Protein AF-0000000079330834 (afdb_homodimer)

InterPro domains:
  IPR002577 Helix-turn-helix, HxlR type [PF01638] (24-109)
  IPR002577 Helix-turn-helix, HxlR type [PS51118] (16-111)
  IPR036388 Winged helix-like DNA-binding domain superfamily [G3DSA:1.10.10.10] (1-111)
  IPR036390 Winged helix DNA-binding domain superfamily [SSF46785] (11-109)

pLDDT: mean 86.0, std 17.54, range [30.98, 98.19]

Structure (mmCIF, N/CA/C/O backbone):
data_AF-0000000079330834-model_v1
#
loop_
_entity.id
_entity.type
_entity.pdbx_description
1 polymer 'Transcriptional regulator'
#
loop_
_atom_site.group_PDB
_atom_site.id
_atom_site.type_symbol
_atom_site.label_atom_id
_atom_site.label_alt_id
_atom_site.label_comp_id
_atom_site.label_asym_id
_atom_site.label_entity_id
_atom_site.label_seq_id
_atom_site.pdbx_PDB_ins_code
_atom_site.Cartn_x
_atom_site.Cartn_y
_atom_site.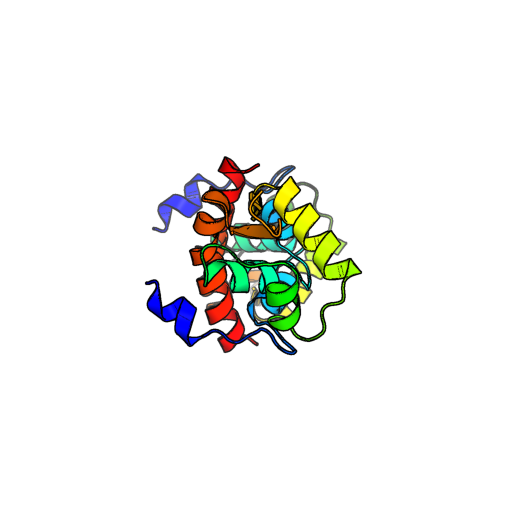Cartn_z
_atom_site.occupancy
_atom_site.B_iso_or_equiv
_atom_site.auth_seq_id
_atom_site.auth_comp_id
_atom_site.auth_asym_id
_atom_site.auth_atom_id
_atom_site.pdbx_PDB_model_num
ATOM 1 N N . MET A 1 1 ? 18.5 -3.178 -13.344 1 32.19 1 MET A N 1
ATOM 2 C CA . MET A 1 1 ? 17.188 -2.975 -12.742 1 32.19 1 MET A CA 1
ATOM 3 C C . MET A 1 1 ? 16.688 -4.258 -12.086 1 32.19 1 MET A C 1
ATOM 5 O O . MET A 1 1 ? 16.062 -4.211 -11.023 1 32.19 1 MET A O 1
ATOM 9 N N . GLU A 1 2 ? 16.969 -5.395 -12.766 1 37.47 2 GLU A N 1
ATOM 10 C CA . GLU A 1 2 ? 16.641 -6.77 -12.391 1 37.47 2 GLU A CA 1
ATOM 11 C C . GLU A 1 2 ? 17.438 -7.199 -11.156 1 37.47 2 GLU A C 1
ATOM 13 O O . GLU A 1 2 ? 16.922 -7.938 -10.312 1 37.47 2 GLU A O 1
ATOM 18 N N . ASP A 1 3 ? 18.609 -6.773 -11.227 1 40.62 3 ASP A N 1
ATOM 19 C CA . ASP A 1 3 ? 19.594 -7.25 -10.258 1 40.62 3 ASP A CA 1
ATOM 20 C C . ASP A 1 3 ? 19.25 -6.766 -8.852 1 40.62 3 ASP A C 1
ATOM 22 O O . ASP A 1 3 ? 19.5 -7.469 -7.871 1 40.62 3 ASP A O 1
ATOM 26 N N . GLU A 1 4 ? 18.797 -5.523 -8.781 1 40.72 4 GLU A N 1
ATOM 27 C CA . GLU A 1 4 ? 18.562 -4.988 -7.441 1 40.72 4 GLU A CA 1
ATOM 28 C C . GLU A 1 4 ? 17.438 -5.727 -6.738 1 40.72 4 GLU A C 1
ATOM 30 O O . GLU A 1 4 ? 17.359 -5.734 -5.508 1 40.72 4 GLU A O 1
ATOM 35 N N . LEU A 1 5 ? 16.453 -6.137 -7.434 1 42.62 5 LEU A N 1
ATOM 36 C CA . LEU A 1 5 ? 15.383 -6.934 -6.832 1 42.62 5 LEU A CA 1
ATOM 37 C C . LEU A 1 5 ? 15.922 -8.273 -6.34 1 42.62 5 LEU A C 1
ATOM 39 O O . LEU A 1 5 ? 15.359 -8.875 -5.418 1 42.62 5 LEU A O 1
ATOM 43 N N . LYS A 1 6 ? 16.875 -8.891 -7.105 1 44.28 6 LYS A N 1
ATOM 44 C CA . LYS A 1 6 ? 17.422 -10.195 -6.75 1 44.28 6 LYS A CA 1
ATOM 45 C C . LYS A 1 6 ? 18.125 -10.148 -5.391 1 44.28 6 LYS A C 1
ATOM 47 O O . LYS A 1 6 ? 18.109 -11.133 -4.648 1 44.28 6 LYS A O 1
ATOM 52 N N . GLU A 1 7 ? 19.109 -9.312 -5.371 1 40.91 7 GLU A N 1
ATOM 53 C CA . GLU A 1 7 ? 19.938 -9.344 -4.168 1 40.91 7 GLU A CA 1
ATOM 54 C C . GLU A 1 7 ? 19.094 -9.133 -2.916 1 40.91 7 GLU A C 1
ATOM 56 O O . GLU A 1 7 ? 19.484 -9.531 -1.817 1 40.91 7 GLU A O 1
ATOM 61 N N . LYS A 1 8 ? 18.25 -8.188 -2.898 1 44.88 8 LYS A N 1
ATOM 62 C CA . LYS A 1 8 ? 17.562 -7.898 -1.642 1 44.88 8 LYS A CA 1
ATOM 63 C C . LYS A 1 8 ? 16.375 -8.836 -1.437 1 44.88 8 LYS A C 1
ATOM 65 O O . LYS A 1 8 ? 15.227 -8.453 -1.681 1 44.88 8 LYS A O 1
ATOM 70 N N . SER A 1 9 ? 16.516 -10 -1.915 1 42.31 9 SER A N 1
ATOM 71 C CA . SER A 1 9 ? 15.594 -11.094 -1.609 1 42.31 9 SER A CA 1
ATOM 72 C C . SER A 1 9 ? 15.148 -11.047 -0.153 1 42.31 9 SER A C 1
ATOM 74 O O . SER A 1 9 ? 15.5 -11.922 0.639 1 42.31 9 SER A O 1
ATOM 76 N N . HIS A 1 10 ? 15.375 -10.039 0.551 1 41.97 10 HIS A N 1
ATOM 77 C CA . HIS A 1 10 ? 14.945 -10.148 1.94 1 41.97 10 HIS A CA 1
ATOM 78 C C . HIS A 1 10 ? 13.539 -10.742 2.039 1 41.97 10 HIS A C 1
ATOM 80 O O . HIS A 1 10 ? 12.578 -10.172 1.523 1 41.97 10 HIS A O 1
ATOM 86 N N . ILE A 1 11 ? 13.531 -12.023 1.789 1 44.59 11 ILE A N 1
ATOM 87 C CA . ILE A 1 11 ? 12.398 -12.766 2.312 1 44.59 11 ILE A CA 1
ATOM 88 C C . ILE A 1 11 ? 11.82 -12.055 3.533 1 44.59 11 ILE A C 1
ATOM 90 O O . ILE A 1 11 ? 12.547 -11.75 4.48 1 44.59 11 ILE A O 1
ATOM 94 N N . CYS A 1 12 ? 10.789 -11.32 3.379 1 48.34 12 CYS A N 1
ATOM 95 C CA . CYS A 1 12 ? 10.078 -10.688 4.484 1 48.34 12 CYS A CA 1
ATOM 96 C C . CYS A 1 12 ? 9.93 -11.641 5.66 1 48.34 12 CYS A C 1
ATOM 98 O O . CYS A 1 12 ? 9.055 -12.5 5.66 1 48.34 12 CYS A O 1
ATOM 100 N N . HIS A 1 13 ? 10.977 -12.25 6.02 1 45.72 13 HIS A N 1
ATOM 101 C CA . HIS A 1 13 ? 10.781 -13.094 7.195 1 45.72 13 HIS A CA 1
ATOM 102 C C . HIS A 1 13 ? 9.68 -12.539 8.094 1 45.72 13 HIS A C 1
ATOM 104 O O . HIS A 1 13 ? 8.664 -13.195 8.312 1 45.72 13 HIS A O 1
ATOM 110 N N . GLU A 1 14 ? 10.031 -11.648 9.203 1 53.31 14 GLU A N 1
ATOM 111 C CA . GLU A 1 14 ? 9.141 -11.227 10.281 1 53.31 14 GLU A CA 1
ATOM 112 C C . GLU A 1 14 ? 8.508 -9.867 9.977 1 53.31 14 GLU A C 1
ATOM 114 O O . GLU A 1 14 ? 7.316 -9.664 10.227 1 53.31 14 GLU A O 1
ATOM 119 N N . GLU A 1 15 ? 9.281 -8.828 9.422 1 62.34 15 GLU A N 1
ATOM 120 C CA . GLU A 1 15 ? 8.742 -7.484 9.227 1 62.34 15 GLU A CA 1
ATOM 121 C C . GLU A 1 15 ? 9.078 -6.953 7.836 1 62.34 15 GLU A C 1
ATOM 123 O O . GLU A 1 15 ? 10.18 -6.445 7.609 1 62.34 15 GLU A O 1
ATOM 128 N N . CYS A 1 16 ? 8.297 -7.262 6.848 1 77 16 CYS A N 1
ATOM 129 C CA . CYS A 1 16 ? 8.484 -6.723 5.504 1 77 16 CYS A CA 1
ATOM 130 C C . CYS A 1 16 ? 8.242 -5.219 5.48 1 77 16 CYS A C 1
ATOM 132 O O . CYS A 1 16 ? 7.156 -4.754 5.828 1 77 16 CYS A O 1
ATOM 134 N N . PRO A 1 17 ? 9.336 -4.508 5.152 1 85.06 17 PRO A N 1
ATOM 135 C CA . PRO A 1 17 ? 9.203 -3.049 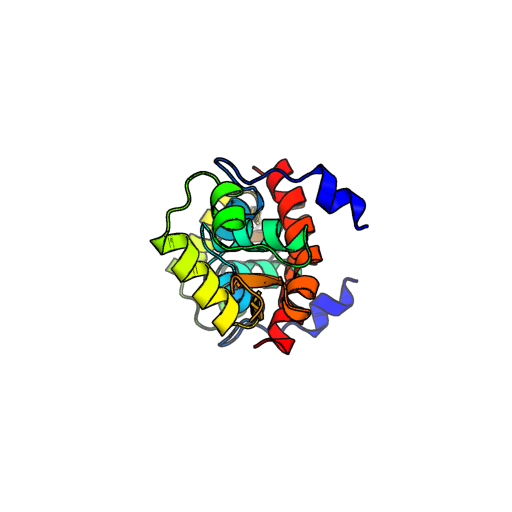5.113 1 85.06 17 PRO A CA 1
ATOM 136 C C . PRO A 1 17 ? 8.039 -2.584 4.238 1 85.06 17 PRO A C 1
ATOM 138 O O . PRO A 1 17 ? 7.359 -1.612 4.574 1 85.06 17 PRO A O 1
ATOM 141 N N . VAL A 1 18 ? 7.832 -3.311 3.205 1 88.75 18 VAL A N 1
ATOM 142 C CA . VAL A 1 18 ? 6.754 -2.924 2.301 1 88.75 18 VAL A CA 1
ATOM 143 C C . VAL A 1 18 ? 5.406 -3.119 2.992 1 88.75 18 VAL A C 1
ATOM 145 O O . VAL A 1 18 ? 4.559 -2.225 2.977 1 88.75 18 VAL A O 1
ATOM 148 N N . THR A 1 19 ? 5.289 -4.266 3.582 1 85.31 19 THR A N 1
ATOM 149 C CA . THR A 1 19 ? 4.039 -4.555 4.281 1 85.31 19 THR A CA 1
ATOM 150 C C . THR A 1 19 ? 3.779 -3.521 5.371 1 85.31 19 THR A C 1
ATOM 152 O O . THR A 1 19 ? 2.664 -3.014 5.5 1 85.31 19 THR A O 1
ATOM 155 N N . ARG A 1 20 ? 4.766 -3.209 6.129 1 86.38 20 ARG A N 1
ATOM 156 C CA . ARG A 1 20 ? 4.625 -2.225 7.199 1 86.38 20 ARG A CA 1
ATOM 157 C C . ARG A 1 20 ? 4.281 -0.851 6.637 1 86.38 20 ARG A C 1
ATOM 159 O O . ARG A 1 20 ? 3.436 -0.142 7.188 1 86.38 20 ARG A O 1
ATOM 166 N N . ALA A 1 21 ? 4.965 -0.502 5.578 1 89.06 21 ALA A N 1
ATOM 167 C CA . ALA A 1 21 ? 4.695 0.783 4.941 1 89.06 21 ALA A CA 1
ATOM 168 C C . ALA A 1 21 ? 3.248 0.861 4.457 1 89.06 21 ALA A C 1
ATOM 170 O O . ALA A 1 21 ? 2.572 1.87 4.668 1 89.06 21 ALA A O 1
ATOM 171 N N . LEU A 1 22 ? 2.807 -0.194 3.887 1 88.69 22 LEU A N 1
ATOM 172 C CA . LEU A 1 22 ? 1.436 -0.223 3.387 1 88.69 22 LEU A CA 1
ATOM 173 C C . LEU A 1 22 ? 0.436 -0.144 4.535 1 88.69 22 LEU A C 1
ATOM 175 O O . LEU A 1 22 ? -0.633 0.453 4.395 1 88.69 22 LEU A O 1
ATOM 179 N N . GLU A 1 23 ? 0.816 -0.719 5.598 1 86.5 23 GLU A N 1
ATOM 180 C CA . GLU A 1 23 ? -0.041 -0.63 6.777 1 86.5 23 GLU A CA 1
ATOM 181 C C . GLU A 1 23 ? -0.119 0.802 7.297 1 86.5 23 GLU A C 1
ATOM 183 O O . GLU A 1 23 ? -1.164 1.235 7.785 1 86.5 23 GLU A O 1
ATOM 188 N N . ILE A 1 24 ? 0.906 1.497 7.18 1 88.62 24 ILE A N 1
ATOM 189 C CA . ILE A 1 24 ? 0.994 2.867 7.676 1 88.62 24 ILE A CA 1
ATOM 190 C C . ILE A 1 24 ? 0.165 3.791 6.789 1 88.62 24 ILE A C 1
ATOM 192 O O . ILE A 1 24 ? -0.554 4.66 7.285 1 88.62 24 ILE A O 1
ATOM 196 N N . ILE A 1 25 ? 0.28 3.529 5.523 1 87.88 25 ILE A N 1
ATOM 197 C CA . ILE A 1 25 ? -0.327 4.527 4.648 1 87.88 25 ILE A CA 1
ATOM 198 C C . ILE A 1 25 ? -1.66 4.004 4.117 1 87.88 25 ILE A C 1
ATOM 200 O O . ILE A 1 25 ? -2.426 4.75 3.504 1 87.88 25 ILE A O 1
ATOM 204 N N . GLY A 1 26 ? -1.767 2.762 4.426 1 83.81 26 GLY A N 1
ATOM 205 C CA . GLY A 1 26 ? -3.033 2.193 3.992 1 83.81 26 GLY A CA 1
ATOM 206 C C . GLY A 1 26 ? -4.23 2.779 4.719 1 83.81 26 GLY A C 1
ATOM 207 O O . GLY A 1 26 ? -4.074 3.473 5.723 1 83.81 26 GLY A O 1
ATOM 208 N N . GLY A 1 27 ? -5.457 2.576 4.156 1 82.5 27 GLY A N 1
ATOM 209 C CA . GLY A 1 27 ? -6.68 3.127 4.715 1 82.5 27 GLY A CA 1
ATOM 210 C C . GLY A 1 27 ? -7.391 4.078 3.77 1 82.5 27 GLY A C 1
ATOM 211 O O . GLY A 1 27 ? -6.777 4.621 2.85 1 82.5 27 GLY A O 1
ATOM 212 N N . LYS A 1 28 ? -8.555 4.328 4.137 1 85.62 28 LYS A N 1
ATOM 213 C CA . LYS A 1 28 ? -9.43 5.051 3.219 1 85.62 28 LYS A CA 1
ATOM 214 C C . LYS A 1 28 ? -9.047 6.527 3.145 1 85.62 28 LYS A C 1
ATOM 216 O O . LYS A 1 28 ? -9.125 7.137 2.076 1 85.62 28 LYS A O 1
ATOM 221 N N . TRP A 1 29 ? -8.5 7.062 4.223 1 92.62 29 TRP A N 1
ATOM 222 C CA . TRP A 1 29 ? -8.406 8.516 4.277 1 92.62 29 TRP A CA 1
ATOM 223 C C . TRP A 1 29 ? -6.957 8.977 4.199 1 92.62 29 TRP A C 1
ATOM 225 O O . TRP A 1 29 ? -6.684 10.133 3.871 1 92.62 29 TRP A O 1
ATOM 235 N N . ARG A 1 30 ? -6.047 8.109 4.465 1 92.5 30 ARG A N 1
ATOM 236 C CA . ARG A 1 30 ? -4.648 8.523 4.555 1 92.5 30 ARG A CA 1
ATOM 237 C C . ARG A 1 30 ? -4.105 8.914 3.186 1 92.5 30 ARG A C 1
ATOM 239 O O . ARG A 1 30 ? -3.422 9.93 3.049 1 92.5 30 ARG A O 1
ATOM 246 N N . ILE A 1 31 ? -4.43 8.18 2.207 1 92.5 31 ILE A N 1
ATOM 247 C CA . ILE A 1 31 ? -3.914 8.453 0.869 1 92.5 31 ILE A CA 1
ATOM 248 C C . ILE A 1 31 ? -4.508 9.758 0.347 1 92.5 31 ILE A C 1
ATOM 2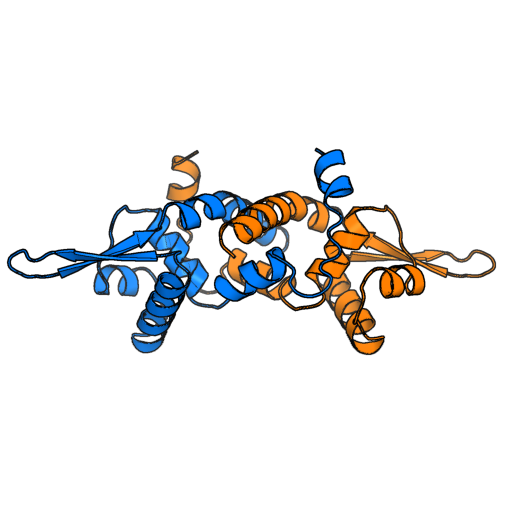50 O O . ILE A 1 31 ? -3.779 10.633 -0.123 1 92.5 31 ILE A O 1
ATOM 254 N N . PRO A 1 32 ? -5.844 9.992 0.447 1 92.44 32 PRO A N 1
ATOM 255 C CA . PRO A 1 32 ? -6.383 11.281 0.013 1 92.44 32 PRO A CA 1
ATOM 256 C C . PRO A 1 32 ? -5.75 12.461 0.749 1 92.44 32 PRO A C 1
ATOM 258 O O . PRO A 1 32 ? -5.488 13.5 0.143 1 92.44 32 PRO A O 1
ATOM 261 N N . ILE A 1 33 ? -5.512 12.289 1.99 1 94.62 33 ILE A N 1
ATOM 262 C CA . ILE A 1 33 ? -4.891 13.344 2.779 1 94.62 33 ILE A CA 1
ATOM 263 C C . ILE A 1 33 ? -3.477 13.609 2.268 1 94.62 33 ILE A C 1
ATOM 265 O O . ILE A 1 33 ? -3.104 14.758 2.021 1 94.62 33 ILE A O 1
ATOM 269 N N . ILE A 1 34 ? -2.742 12.562 2.113 1 94.56 34 ILE A N 1
ATOM 270 C CA . ILE A 1 34 ? -1.37 12.672 1.632 1 94.56 34 ILE A CA 1
ATOM 271 C C . ILE A 1 34 ? -1.354 13.359 0.269 1 94.56 34 ILE A C 1
ATOM 273 O O . ILE A 1 34 ? -0.54 14.25 0.028 1 94.56 34 ILE A O 1
ATOM 277 N N . TRP A 1 35 ? -2.201 12.953 -0.51 1 91.88 35 TRP A N 1
ATOM 278 C CA . TRP A 1 35 ? -2.25 13.516 -1.854 1 91.88 35 TRP A CA 1
ATOM 279 C C . TRP A 1 35 ? -2.521 15.016 -1.801 1 91.88 35 TRP A C 1
ATOM 281 O O . TRP A 1 35 ? -1.827 15.805 -2.449 1 91.88 35 TRP A O 1
ATOM 291 N N . LYS A 1 36 ? -3.523 15.406 -1.082 1 93.31 36 LYS A N 1
ATOM 292 C CA . LYS A 1 36 ? -3.865 16.828 -0.986 1 93.31 36 LYS A CA 1
ATOM 293 C C . LYS A 1 36 ? -2.707 17.625 -0.411 1 93.31 36 LYS A C 1
ATOM 295 O O . LYS A 1 36 ? -2.395 18.719 -0.906 1 93.31 36 LYS A O 1
ATOM 300 N N . LEU A 1 37 ? -2.053 17.125 0.538 1 95.56 37 LEU A N 1
ATOM 301 C CA . LEU A 1 37 ? -0.945 17.844 1.176 1 95.56 37 LEU A CA 1
ATOM 302 C C . LEU A 1 37 ? 0.247 17.938 0.231 1 95.56 37 LEU A C 1
ATOM 304 O O . LEU A 1 37 ? 1.13 18.781 0.431 1 95.56 37 LEU A O 1
ATOM 308 N N . SER A 1 38 ? 0.298 17.062 -0.667 1 93.12 38 SER A N 1
ATOM 309 C CA . SER A 1 38 ? 1.421 17.062 -1.6 1 93.12 38 SER A CA 1
ATOM 310 C C . SER A 1 38 ? 1.322 18.234 -2.58 1 93.12 38 SER A C 1
ATOM 312 O O . SER A 1 38 ? 2.314 18.609 -3.209 1 93.12 38 SER A O 1
ATOM 314 N N . THR A 1 39 ? 0.213 18.797 -2.727 1 87.75 39 THR A N 1
ATOM 315 C CA . THR A 1 39 ? -0.024 19.844 -3.721 1 87.75 39 THR A CA 1
ATOM 316 C C . THR A 1 39 ? 0.306 21.219 -3.15 1 87.75 39 THR A C 1
ATOM 318 O O . THR A 1 39 ? 0.465 22.188 -3.898 1 87.75 39 THR A O 1
ATOM 321 N N . GLU A 1 40 ? 0.372 21.281 -1.898 1 83.44 40 GLU A N 1
ATOM 322 C CA . GLU A 1 40 ? 0.594 22.562 -1.241 1 83.44 40 GLU A CA 1
ATOM 323 C C . GLU A 1 40 ? 1.589 22.438 -0.092 1 83.44 40 GLU A C 1
ATOM 325 O O . GLU A 1 40 ? 1.73 21.359 0.493 1 83.44 40 GLU A O 1
ATOM 330 N N . LYS A 1 41 ? 2.283 23.438 0.216 1 86.06 41 LY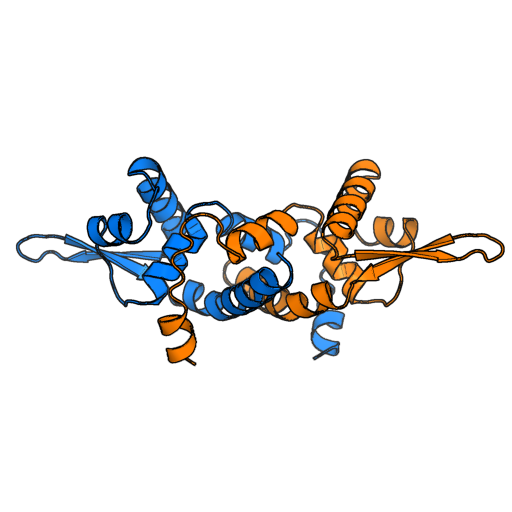S A N 1
ATOM 331 C CA . LYS A 1 41 ? 3.299 23.391 1.266 1 86.06 41 LYS A CA 1
ATOM 332 C C . LYS A 1 41 ? 2.658 23.406 2.65 1 86.06 41 LYS A C 1
ATOM 334 O O . LYS A 1 41 ? 3.254 22.938 3.619 1 86.06 41 LYS A O 1
ATOM 339 N N . GLY A 1 42 ? 1.503 23.875 2.875 1 93.19 42 GLY A N 1
ATOM 340 C CA . GLY A 1 42 ? 0.789 23.969 4.137 1 93.19 42 GLY A CA 1
ATOM 341 C C . GLY A 1 42 ? -0.703 24.188 3.965 1 93.19 42 GLY A C 1
ATOM 342 O O . GLY A 1 42 ? -1.127 25.125 3.279 1 93.19 42 GLY A O 1
ATOM 343 N N . ILE A 1 43 ? -1.396 23.312 4.566 1 96.19 43 ILE A N 1
ATOM 344 C CA . ILE A 1 43 ? -2.848 23.391 4.445 1 96.19 43 ILE A CA 1
ATOM 345 C C . ILE A 1 43 ? -3.484 23.391 5.836 1 96.19 43 ILE A C 1
ATOM 347 O O . ILE A 1 43 ? -3.059 22.641 6.715 1 96.19 43 ILE A O 1
ATOM 351 N N . ARG A 1 44 ? -4.477 24.25 6.004 1 96.5 44 ARG A N 1
ATOM 352 C CA . ARG A 1 44 ? -5.191 24.281 7.277 1 96.5 44 ARG A CA 1
ATOM 353 C C . ARG A 1 44 ? -6.23 23.156 7.348 1 96.5 44 ARG A C 1
ATOM 355 O O . ARG A 1 44 ? -6.668 22.641 6.316 1 96.5 44 ARG A O 1
ATOM 362 N N . TYR A 1 45 ? -6.617 22.875 8.609 1 97.25 45 TYR A N 1
ATOM 363 C CA . TYR A 1 45 ? -7.512 21.75 8.898 1 97.25 45 TYR A CA 1
ATOM 364 C C . TYR A 1 45 ? -8.797 21.859 8.086 1 97.25 45 TYR A C 1
ATOM 366 O O . TYR A 1 45 ? -9.164 20.922 7.375 1 97.25 45 TYR A O 1
ATOM 374 N N . ASN A 1 46 ? -9.367 23 8.117 1 96.69 46 ASN A N 1
ATOM 375 C CA . ASN A 1 46 ? -10.656 23.172 7.457 1 96.69 46 ASN A CA 1
ATOM 376 C C . ASN A 1 46 ? -10.523 23.109 5.938 1 96.69 46 ASN A C 1
ATOM 378 O O . ASN A 1 46 ? -11.406 22.578 5.258 1 96.69 46 ASN A O 1
ATOM 382 N N . GLU A 1 47 ? -9.523 23.719 5.441 1 95.81 47 GLU A N 1
ATOM 383 C CA . GLU A 1 47 ? -9.25 23.641 4.012 1 95.81 47 GLU A CA 1
ATOM 384 C C . GLU A 1 47 ? -9.039 22.203 3.564 1 95.81 47 GLU A C 1
ATOM 386 O O . GLU A 1 47 ? -9.555 21.781 2.521 1 95.81 47 GLU A O 1
ATOM 391 N N . LEU A 1 48 ? -8.281 21.469 4.352 1 95.69 48 LEU A N 1
ATOM 392 C CA . LEU A 1 48 ? -8.047 20.062 4.078 1 95.69 48 LEU A CA 1
ATOM 393 C C . LEU A 1 48 ? -9.359 19.281 4.102 1 95.69 48 LEU A C 1
ATOM 395 O O . LEU A 1 48 ? -9.641 18.516 3.18 1 95.69 48 LEU A O 1
ATOM 399 N N . LYS A 1 49 ? -10.117 19.5 5.059 1 96.19 49 LYS A N 1
ATOM 400 C CA . LYS A 1 49 ? -11.406 18.828 5.191 1 96.19 49 LYS A CA 1
ATOM 401 C C . LYS A 1 49 ? -12.289 19.078 3.977 1 96.19 49 LYS A C 1
ATOM 403 O O . LYS A 1 49 ? -12.891 18.156 3.432 1 96.19 49 LYS A O 1
ATOM 408 N N . ARG A 1 50 ? -12.281 20.281 3.512 1 94.88 50 ARG A N 1
ATOM 409 C CA . ARG A 1 50 ? -13.125 20.672 2.387 1 94.88 50 ARG A CA 1
ATOM 410 C C . ARG A 1 50 ? -12.633 20.047 1.088 1 94.88 50 ARG A C 1
ATOM 412 O O . ARG A 1 50 ? -13.422 19.781 0.18 1 94.88 50 ARG A O 1
ATOM 419 N N . SER A 1 51 ? -11.383 19.812 1.068 1 92.75 51 SER A N 1
ATOM 420 C CA . SER A 1 51 ? -10.766 19.312 -0.159 1 92.75 51 SER A CA 1
ATOM 421 C C . SER A 1 51 ? -10.945 17.797 -0.292 1 92.75 51 SER A C 1
ATOM 423 O O . SER A 1 51 ? -10.656 17.234 -1.344 1 92.75 51 SER A O 1
ATOM 425 N N . ILE A 1 52 ? -11.43 17.125 0.74 1 92.75 52 ILE A N 1
ATOM 426 C CA . ILE A 1 52 ? -11.625 15.672 0.735 1 92.75 52 ILE A CA 1
ATOM 427 C C . ILE A 1 52 ? -13.086 15.344 1.017 1 92.75 52 ILE A C 1
ATOM 429 O O . ILE A 1 52 ? -13.461 15.102 2.164 1 92.75 52 ILE A O 1
ATOM 433 N N . PRO A 1 53 ? -13.812 15.273 -0.033 1 91.56 53 PRO A N 1
ATOM 434 C CA . PRO A 1 53 ? -15.25 15.055 0.147 1 91.56 53 PRO A CA 1
ATOM 435 C C . PRO A 1 53 ? -15.562 13.742 0.868 1 91.56 53 PRO A C 1
ATOM 437 O O . PRO A 1 53 ? -14.969 12.711 0.562 1 91.56 53 PRO A O 1
ATOM 440 N N . GLY A 1 54 ? -16.406 13.836 1.873 1 92.12 54 GLY A N 1
ATOM 441 C CA . GLY A 1 54 ? -16.906 12.648 2.545 1 92.12 54 GLY A CA 1
ATOM 442 C C . GLY A 1 54 ? -16.172 12.344 3.84 1 92.12 54 GLY A C 1
ATOM 443 O O . GLY A 1 54 ? -16.641 11.555 4.656 1 92.12 54 GLY A O 1
ATOM 444 N N . ILE A 1 55 ? -15.102 12.969 4.027 1 94.19 55 ILE A N 1
ATOM 445 C CA . ILE A 1 55 ? -14.352 12.695 5.246 1 94.19 55 ILE A CA 1
ATOM 446 C C . ILE A 1 55 ? -14.992 13.422 6.426 1 94.19 55 ILE A C 1
ATOM 448 O O . ILE A 1 55 ? -15.445 14.562 6.289 1 94.19 55 ILE A O 1
ATOM 452 N N . THR A 1 56 ? -15.055 12.758 7.527 1 95.75 56 THR A N 1
ATOM 453 C CA . THR A 1 56 ? -15.594 13.375 8.734 1 95.75 56 THR A CA 1
ATOM 454 C C . THR A 1 56 ? -14.469 13.984 9.578 1 95.75 56 THR A C 1
ATOM 456 O O . THR A 1 56 ? -13.289 13.719 9.328 1 95.75 56 THR A O 1
ATOM 459 N N . ASN A 1 57 ? -14.891 14.797 10.562 1 97.19 57 ASN A N 1
ATOM 460 C CA . ASN A 1 57 ? -13.922 15.414 11.461 1 97.19 57 ASN A CA 1
ATOM 461 C C . ASN A 1 57 ? -13.117 14.359 12.219 1 97.19 57 ASN A C 1
ATOM 463 O O . ASN A 1 57 ? -11.898 14.461 12.32 1 97.19 57 ASN A O 1
ATOM 467 N N . ILE A 1 58 ? -13.758 13.383 12.664 1 97.5 58 ILE A N 1
ATOM 468 C CA . ILE A 1 58 ? -13.125 12.336 13.469 1 97.5 58 ILE A CA 1
ATOM 469 C C . ILE A 1 58 ? -12.102 11.586 12.617 1 97.5 58 ILE A C 1
ATOM 471 O O . ILE A 1 58 ? -10.961 11.391 13.047 1 97.5 58 ILE A O 1
ATOM 475 N N . MET A 1 59 ? -12.469 11.266 11.438 1 97 59 MET A N 1
ATOM 476 C CA . MET A 1 59 ? -11.586 10.492 10.555 1 97 59 MET A CA 1
ATOM 477 C C . MET A 1 59 ? -10.406 11.336 10.094 1 97 59 MET A C 1
ATOM 479 O O . MET A 1 59 ? -9.289 10.828 9.977 1 97 59 MET A O 1
ATOM 483 N N . LEU A 1 60 ? -10.688 12.586 9.797 1 97.31 60 LEU A N 1
ATOM 484 C CA . LEU A 1 60 ? -9.594 13.469 9.422 1 97.31 60 LEU A CA 1
ATOM 485 C C . LEU A 1 60 ? -8.594 13.625 10.57 1 97.31 60 LEU A C 1
ATOM 487 O O . LEU A 1 60 ? -7.391 13.461 10.375 1 97.31 60 LEU A O 1
ATOM 491 N N . THR A 1 61 ? -9.078 13.891 11.758 1 97.94 61 THR A N 1
ATOM 492 C CA . THR A 1 61 ? -8.227 14.062 12.93 1 97.94 61 THR A CA 1
ATOM 493 C C . THR A 1 61 ? -7.418 12.797 13.203 1 97.94 61 THR A C 1
ATOM 495 O O . THR A 1 61 ? -6.203 12.859 13.383 1 97.94 61 THR A O 1
ATOM 498 N N . ARG A 1 62 ? -8.062 11.734 13.188 1 97.38 62 ARG A N 1
ATOM 499 C CA . ARG A 1 62 ? -7.402 10.453 13.438 1 97.38 62 ARG A CA 1
ATOM 500 C C . ARG A 1 62 ? -6.328 10.18 12.391 1 97.38 62 ARG A C 1
ATOM 502 O O . ARG A 1 62 ? -5.238 9.703 12.719 1 97.38 62 ARG A O 1
ATOM 509 N N . SER A 1 63 ? -6.625 10.391 11.156 1 96.62 63 SER A N 1
ATOM 510 C CA . SER A 1 63 ? -5.676 10.141 10.078 1 96.62 63 SER A CA 1
ATOM 511 C C . SER A 1 63 ? -4.465 11.062 10.172 1 96.62 63 SER A C 1
ATOM 513 O O . SER A 1 63 ? -3.328 10.617 10 1 96.62 63 SER A O 1
ATOM 515 N N . LEU A 1 64 ? -4.75 12.32 10.438 1 97.56 64 LEU A N 1
ATOM 516 C CA . LEU A 1 64 ? -3.658 13.273 10.57 1 97.56 64 LEU A CA 1
ATOM 517 C C . LEU A 1 64 ? -2.752 12.906 11.742 1 97.56 64 LEU A C 1
ATOM 519 O O . LEU A 1 64 ? -1.525 12.961 11.625 1 97.56 64 LEU A O 1
ATOM 523 N N . GLN A 1 65 ? -3.361 12.523 12.812 1 97.62 65 GLN A N 1
ATOM 524 C CA . GLN A 1 65 ? -2.59 12.102 13.977 1 97.62 65 GLN A CA 1
ATOM 525 C C . GLN A 1 65 ? -1.719 10.898 13.648 1 97.62 65 GLN A C 1
ATOM 527 O O . GLN A 1 65 ? -0.532 10.867 13.984 1 97.62 65 GLN A O 1
ATOM 532 N N . SER A 1 66 ? -2.281 9.945 13.055 1 96.25 66 SER A N 1
ATOM 533 C CA . SER A 1 66 ? -1.545 8.742 12.68 1 96.25 66 SER A CA 1
ATOM 534 C C . SER A 1 66 ? -0.391 9.07 11.734 1 96.25 66 SER A C 1
ATOM 536 O O . SER A 1 66 ? 0.731 8.602 11.93 1 96.25 66 SER A O 1
ATOM 538 N N . LEU A 1 67 ? -0.665 9.852 10.727 1 96.81 67 LEU A N 1
ATOM 539 C CA . LEU A 1 67 ? 0.358 10.227 9.758 1 96.81 67 LEU A CA 1
ATOM 540 C C . LEU A 1 67 ? 1.472 11.023 10.422 1 96.81 67 LEU A C 1
ATOM 542 O O . LEU A 1 67 ? 2.643 10.891 10.055 1 96.81 67 LEU A O 1
ATOM 546 N N . GLU A 1 68 ? 1.064 11.852 11.336 1 97 68 GLU A N 1
ATOM 547 C CA . GLU A 1 68 ? 2.059 12.602 12.102 1 97 68 GLU A CA 1
ATOM 548 C C . GLU A 1 68 ? 2.92 11.672 12.945 1 97 68 GLU A C 1
ATOM 550 O O . GLU A 1 68 ? 4.145 11.797 12.977 1 97 68 GLU A O 1
ATOM 555 N N . GLU A 1 69 ? 2.314 10.703 13.617 1 95.31 69 GLU A N 1
ATOM 556 C CA . GLU A 1 69 ? 3.008 9.75 14.484 1 95.31 69 GLU A CA 1
ATOM 557 C C . GLU A 1 69 ? 4.02 8.93 13.695 1 95.31 69 GLU A C 1
ATOM 559 O O . GLU A 1 69 ? 5.07 8.555 14.219 1 95.31 69 GLU A O 1
ATOM 564 N N . HIS A 1 70 ? 3.756 8.68 12.477 1 94.25 70 HIS A N 1
ATOM 565 C CA . HIS A 1 70 ? 4.637 7.859 11.656 1 94.25 70 HIS A CA 1
ATOM 566 C C . HIS A 1 70 ? 5.594 8.719 10.836 1 94.25 70 HIS A C 1
ATOM 568 O O . HIS A 1 70 ? 6.309 8.211 9.969 1 94.25 70 HIS A O 1
ATOM 574 N N . GLY A 1 71 ? 5.469 10.031 11.047 1 94.38 71 GLY A N 1
ATOM 575 C CA . GLY A 1 71 ? 6.457 10.938 10.469 1 94.38 71 GLY A CA 1
ATOM 576 C C . GLY A 1 71 ? 6.168 11.289 9.023 1 94.38 71 GLY A C 1
ATOM 577 O O . GLY A 1 71 ? 7.07 11.695 8.289 1 94.38 71 GLY A O 1
ATOM 578 N N . LEU A 1 72 ? 4.973 11.148 8.633 1 96.25 72 LEU A N 1
ATOM 579 C CA . LEU A 1 72 ? 4.625 11.414 7.238 1 96.25 72 LEU A CA 1
ATOM 580 C C . LEU A 1 72 ? 4.062 12.82 7.078 1 96.25 72 LEU A C 1
ATOM 582 O O . LEU A 1 72 ? 4.16 13.414 6.004 1 96.25 72 LEU A O 1
ATOM 586 N N . VAL A 1 73 ? 3.467 13.359 8.102 1 97.38 73 VAL A N 1
ATOM 587 C CA . VAL A 1 73 ? 2.877 14.695 8.086 1 97.38 73 VAL A CA 1
ATOM 588 C C . VAL A 1 73 ? 3.459 15.531 9.219 1 97.38 73 VAL A C 1
ATOM 590 O O . VAL A 1 73 ? 3.695 15.016 10.32 1 97.38 73 VAL A O 1
ATOM 593 N N . LYS A 1 74 ? 3.676 16.719 8.883 1 97.69 74 LYS A N 1
ATOM 594 C CA . LYS A 1 74 ? 4.145 17.688 9.867 1 97.69 74 LYS A CA 1
ATOM 595 C C . LYS A 1 74 ? 3.045 18.688 10.234 1 97.69 74 LYS A C 1
ATOM 597 O O . LYS A 1 74 ? 2.348 19.203 9.352 1 97.69 74 LYS A O 1
ATOM 602 N N . ARG A 1 75 ? 2.854 18.812 11.484 1 97.44 75 ARG A N 1
ATOM 603 C CA . ARG A 1 75 ? 1.915 19.781 12.031 1 97.44 75 ARG A CA 1
ATOM 604 C C . ARG A 1 75 ? 2.652 20.984 12.617 1 97.44 75 ARG A C 1
ATOM 606 O O . ARG A 1 75 ? 3.449 20.828 13.547 1 97.44 75 ARG A O 1
ATOM 613 N N . VAL A 1 76 ? 2.422 22.219 12.094 1 96.88 76 VAL A N 1
ATOM 614 C CA . VAL A 1 76 ? 3.129 23.406 12.539 1 96.88 76 VAL A CA 1
ATOM 615 C C . VAL A 1 76 ? 2.129 24.438 13.07 1 96.88 76 VAL A C 1
ATOM 617 O O . VAL A 1 76 ? 1.166 24.781 12.375 1 96.88 76 VAL A O 1
ATOM 620 N N . GLN A 1 77 ? 2.488 24.906 14.203 1 96.69 77 GLN A N 1
ATOM 621 C CA . GLN A 1 77 ? 1.646 25.922 14.812 1 96.69 77 GLN A CA 1
ATOM 622 C C . GLN A 1 77 ? 2.178 27.328 14.523 1 96.69 77 GLN A C 1
ATOM 624 O O . GLN A 1 77 ? 3.375 27.578 14.664 1 96.69 77 GLN A O 1
ATOM 629 N N . TYR A 1 78 ? 1.319 28.188 14.047 1 94.44 78 TYR A N 1
ATOM 630 C CA . TYR A 1 78 ? 1.644 29.594 13.82 1 94.44 78 TYR A CA 1
ATOM 631 C C . TYR A 1 78 ? 0.958 30.484 14.844 1 94.44 78 TYR A C 1
ATOM 633 O O . TYR A 1 78 ? -0.272 30.5 14.938 1 94.44 78 TYR A O 1
ATOM 641 N N . ASN A 1 79 ? 1.794 31.062 15.57 1 92.5 79 ASN A N 1
ATOM 642 C CA . ASN A 1 79 ? 1.292 31.906 16.641 1 92.5 79 ASN A CA 1
ATOM 643 C C . ASN A 1 79 ? 1.01 33.344 16.156 1 92.5 79 ASN A C 1
ATOM 645 O O . ASN A 1 79 ? 1.367 34.312 16.812 1 92.5 79 ASN A O 1
ATOM 649 N N . LYS A 1 80 ? 0.602 33.469 15.047 1 89.25 80 LYS A N 1
ATOM 650 C CA . LYS A 1 80 ? 0.155 34.75 14.547 1 89.25 80 LYS A CA 1
ATOM 651 C C . LYS A 1 80 ? -1.296 35.031 14.938 1 89.25 80 LYS A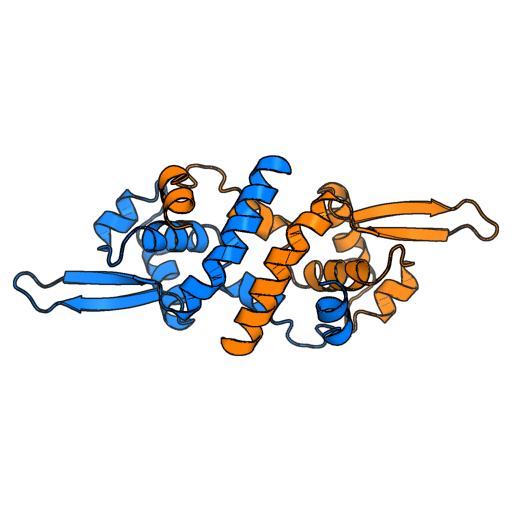 C 1
ATOM 653 O O . LYS A 1 80 ? -1.979 34.156 15.461 1 89.25 80 LYS A O 1
ATOM 658 N N . ILE A 1 81 ? -1.666 36.312 14.984 1 88.75 81 ILE A N 1
ATOM 659 C CA . ILE A 1 81 ? -3.055 36.688 15.258 1 88.75 81 ILE A CA 1
ATOM 660 C C . ILE A 1 81 ? -3.85 36.688 13.953 1 88.75 81 ILE A C 1
ATOM 662 O O . ILE A 1 81 ? -3.596 37.5 13.07 1 88.75 81 ILE A O 1
ATOM 666 N N . PRO A 1 82 ? -4.723 35.75 13.961 1 91.88 82 PRO A N 1
ATOM 667 C CA . PRO A 1 82 ? -5.184 34.625 14.75 1 91.88 82 PRO A CA 1
ATOM 668 C C . PRO A 1 82 ? -4.273 33.406 14.617 1 91.88 82 PRO A C 1
ATOM 670 O O . PRO A 1 82 ? -3.77 33.125 13.531 1 91.88 82 PRO A O 1
ATOM 673 N N . PRO A 1 83 ? -4.09 32.781 15.664 1 95.25 83 PRO A N 1
ATOM 674 C CA . PRO A 1 83 ? -3.262 31.578 15.625 1 95.25 83 PRO A CA 1
ATOM 675 C C . PRO A 1 83 ? -3.861 30.484 14.75 1 95.25 83 PRO A C 1
ATOM 677 O O . PRO A 1 83 ? -5.086 30.359 14.656 1 95.25 83 PRO A O 1
ATOM 680 N N . HIS A 1 84 ? -3.076 29.797 13.969 1 94.94 84 HIS A N 1
ATOM 681 C CA . HIS A 1 84 ? -3.578 28.672 13.188 1 94.94 84 HIS A CA 1
ATOM 682 C C . HIS A 1 84 ? -2.523 27.578 13.047 1 94.94 84 HIS A C 1
ATOM 684 O O . HIS A 1 84 ? -1.354 27.797 13.367 1 94.94 84 HIS A O 1
ATOM 690 N N . VAL A 1 85 ? -2.996 26.438 12.672 1 96.88 85 VAL A N 1
ATOM 691 C CA . VAL A 1 85 ? -2.141 25.266 12.445 1 96.88 85 VAL A CA 1
ATOM 692 C C . VAL A 1 85 ? -2.174 24.891 10.969 1 96.88 85 VAL A C 1
ATOM 694 O O . VAL A 1 85 ? -3.221 24.969 10.32 1 96.88 85 VAL A O 1
ATOM 697 N N . GLU A 1 86 ? -0.957 24.5 10.508 1 97.69 86 GLU A N 1
ATOM 698 C CA . GLU A 1 86 ? -0.877 24.016 9.133 1 97.69 86 GLU A CA 1
ATOM 699 C C . GLU A 1 86 ? -0.26 22.625 9.078 1 97.69 86 GLU A C 1
ATOM 701 O O . GLU A 1 86 ? 0.545 22.266 9.938 1 97.69 86 GLU A O 1
ATOM 706 N N . TYR A 1 87 ? -0.641 21.953 8.125 1 98.19 87 TYR A N 1
ATOM 707 C CA . TYR A 1 87 ? -0.137 20.609 7.863 1 98.19 87 TYR A CA 1
ATOM 708 C C . TYR A 1 87 ? 0.602 20.547 6.531 1 98.19 87 TYR A C 1
ATOM 710 O O . TYR A 1 87 ? 0.177 21.156 5.551 1 98.19 87 TYR A O 1
ATOM 718 N N . SER A 1 88 ? 1.676 19.812 6.527 1 97.94 88 SER A N 1
ATOM 719 C CA . SER A 1 88 ? 2.445 19.578 5.312 1 97.94 88 SER A CA 1
ATOM 720 C C . SER A 1 88 ? 3.072 18.188 5.312 1 97.94 88 SER A C 1
ATOM 722 O O . SER A 1 88 ? 3.117 17.516 6.348 1 97.94 88 SER A O 1
ATOM 724 N N . LEU A 1 89 ? 3.488 17.75 4.176 1 97.06 89 LEU A N 1
ATOM 725 C CA . LEU A 1 89 ? 4.199 16.484 4.086 1 97.06 89 LEU A CA 1
ATOM 726 C C . LEU A 1 89 ? 5.637 16.625 4.57 1 97.06 89 LEU A C 1
ATOM 728 O O . LEU A 1 89 ? 6.281 17.656 4.324 1 97.06 89 LE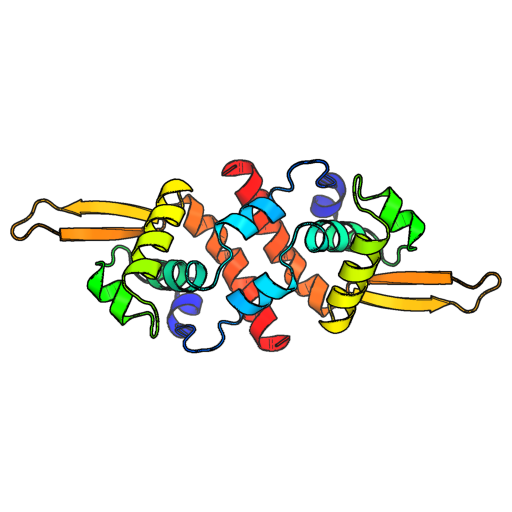U A O 1
ATOM 732 N N . THR A 1 90 ? 6.094 15.625 5.211 1 96.44 90 THR A N 1
ATOM 733 C CA . THR A 1 90 ? 7.516 15.578 5.531 1 96.44 90 THR A CA 1
ATOM 734 C C . THR A 1 90 ? 8.328 15.148 4.312 1 96.44 90 THR A C 1
ATOM 736 O O . THR A 1 90 ? 7.766 14.688 3.316 1 96.44 90 THR A O 1
ATOM 739 N N . ASP A 1 91 ? 9.664 15.32 4.457 1 94.31 91 ASP A N 1
ATOM 740 C CA . ASP A 1 91 ? 10.555 14.852 3.395 1 94.31 91 ASP A CA 1
ATOM 741 C C . ASP A 1 91 ? 10.414 13.352 3.18 1 94.31 91 ASP A C 1
ATOM 743 O O . ASP A 1 91 ? 10.453 12.875 2.043 1 94.31 91 ASP A O 1
ATOM 747 N N . SER A 1 92 ? 10.289 12.695 4.285 1 93.69 92 SER A N 1
ATOM 748 C CA . SER A 1 92 ? 10.102 11.25 4.215 1 93.69 92 SER A CA 1
ATOM 749 C C . SER A 1 92 ? 8.867 10.891 3.387 1 93.69 92 SER A C 1
ATOM 751 O O . SER A 1 92 ? 8.914 9.977 2.564 1 93.69 92 SER A O 1
ATOM 753 N N . CYS A 1 93 ? 7.762 11.586 3.561 1 94.5 93 CYS A N 1
ATOM 754 C CA . CYS A 1 93 ? 6.543 11.305 2.814 1 94.5 93 CYS A CA 1
ATOM 755 C C . CYS A 1 93 ? 6.695 11.688 1.348 1 94.5 93 CYS A C 1
ATOM 757 O O . CYS A 1 93 ? 6.148 11.031 0.466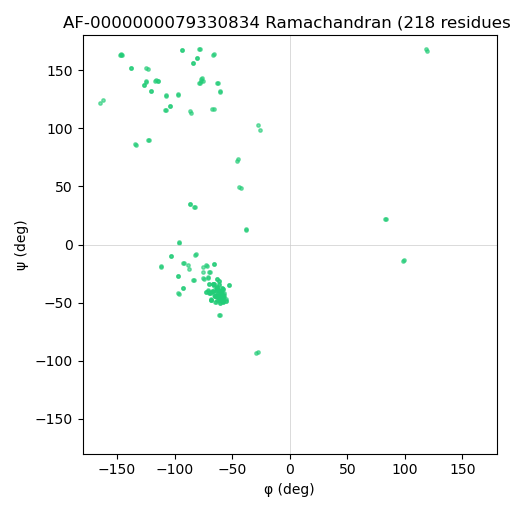 1 94.5 93 CYS A O 1
ATOM 759 N N . HIS A 1 94 ? 7.418 12.703 1.146 1 94.06 94 HIS A N 1
ATOM 760 C CA . HIS A 1 94 ? 7.672 13.086 -0.239 1 94.06 94 HIS A CA 1
ATOM 761 C C . HIS A 1 94 ? 8.414 11.984 -0.983 1 94.06 94 HIS A C 1
ATOM 763 O O . HIS A 1 94 ? 8.18 11.758 -2.172 1 94.06 94 HIS A O 1
ATOM 769 N N . ASP A 1 95 ? 9.25 11.305 -0.288 1 93.5 95 ASP A N 1
ATOM 770 C CA . ASP A 1 95 ? 10.016 10.211 -0.883 1 93.5 95 ASP A CA 1
ATOM 771 C C . ASP A 1 95 ? 9.102 9.062 -1.299 1 93.5 95 ASP A C 1
ATOM 773 O O . ASP A 1 95 ? 9.492 8.211 -2.102 1 93.5 95 ASP A O 1
ATOM 777 N N . LEU A 1 96 ? 7.902 9.016 -0.816 1 93.5 96 LEU A N 1
ATOM 778 C CA . LEU A 1 96 ? 6.949 7.953 -1.117 1 93.5 96 LEU A CA 1
ATOM 779 C C . LEU A 1 96 ? 6.078 8.328 -2.312 1 93.5 96 LEU A C 1
ATOM 781 O O . LEU A 1 96 ? 5.473 7.453 -2.939 1 93.5 96 LEU A O 1
ATOM 785 N N . MET A 1 97 ? 6.055 9.539 -2.662 1 93.75 97 MET A N 1
ATOM 786 C CA . MET A 1 97 ? 5.105 10.055 -3.641 1 93.75 97 MET A CA 1
ATOM 787 C C . MET A 1 97 ? 5.309 9.391 -5 1 93.75 97 MET A C 1
ATOM 789 O O . MET A 1 97 ? 4.34 9.086 -5.695 1 93.75 97 MET A O 1
ATOM 793 N N . PRO A 1 98 ? 6.535 9.156 -5.395 1 94.94 98 PRO A N 1
ATOM 794 C CA . PRO A 1 98 ? 6.711 8.469 -6.68 1 94.94 98 PRO A CA 1
ATOM 795 C C . PRO A 1 98 ? 6.051 7.094 -6.711 1 94.94 98 PRO A C 1
ATOM 797 O O . PRO A 1 98 ? 5.484 6.703 -7.734 1 94.94 98 PRO A O 1
ATOM 800 N N . ALA A 1 99 ? 6.156 6.359 -5.652 1 94.94 99 ALA A N 1
ATOM 801 C CA . ALA A 1 99 ? 5.496 5.059 -5.578 1 94.94 99 ALA A CA 1
ATOM 802 C C . ALA A 1 99 ? 3.984 5.203 -5.719 1 94.94 99 ALA A C 1
ATOM 804 O O . ALA A 1 99 ? 3.352 4.461 -6.473 1 94.94 99 ALA A O 1
ATOM 805 N N . LEU A 1 100 ? 3.408 6.145 -5.051 1 93.06 100 LEU A N 1
ATOM 806 C CA . LEU A 1 100 ? 1.97 6.375 -5.113 1 93.06 100 LEU A CA 1
ATOM 807 C C . LEU A 1 100 ? 1.541 6.758 -6.527 1 93.06 100 LEU A C 1
ATOM 809 O O . LEU A 1 100 ? 0.45 6.387 -6.969 1 93.06 100 LEU A O 1
ATOM 813 N N . ALA A 1 101 ? 2.389 7.508 -7.18 1 93.38 101 ALA A N 1
ATOM 814 C CA . ALA A 1 101 ? 2.105 7.875 -8.562 1 93.38 101 ALA A CA 1
ATOM 815 C C . ALA A 1 101 ? 2.055 6.641 -9.461 1 93.38 101 ALA A C 1
ATOM 817 O O . ALA A 1 101 ? 1.178 6.527 -10.32 1 93.38 101 ALA A O 1
ATOM 818 N N . ILE A 1 102 ? 3 5.758 -9.281 1 94.19 102 ILE A N 1
ATOM 819 C CA . ILE A 1 102 ? 3.02 4.523 -10.062 1 94.19 102 ILE A CA 1
ATOM 820 C C . ILE A 1 102 ? 1.755 3.715 -9.781 1 94.19 102 ILE A C 1
ATOM 822 O O . ILE A 1 102 ? 1.114 3.207 -10.703 1 94.19 102 ILE A O 1
ATOM 826 N N . ILE A 1 103 ? 1.385 3.607 -8.531 1 92.75 103 ILE A N 1
ATOM 827 C CA . ILE A 1 103 ? 0.206 2.842 -8.133 1 92.75 103 ILE A CA 1
ATOM 828 C C . ILE A 1 103 ? -1.048 3.49 -8.719 1 92.75 103 ILE A C 1
ATOM 830 O O . ILE A 1 103 ? -1.955 2.795 -9.18 1 92.75 103 ILE A O 1
ATOM 834 N N . ASN A 1 104 ? -1.05 4.77 -8.688 1 91.38 104 ASN A N 1
ATOM 835 C CA . ASN A 1 104 ? -2.18 5.492 -9.258 1 91.38 104 ASN A CA 1
ATOM 836 C C . ASN A 1 104 ? -2.373 5.145 -10.734 1 91.38 104 ASN A C 1
ATOM 838 O O . ASN A 1 104 ? -3.49 4.859 -11.172 1 91.38 104 ASN A O 1
ATOM 842 N N . GLU A 1 105 ? -1.343 5.195 -11.477 1 91.25 105 GLU A N 1
ATOM 843 C CA . GLU A 1 105 ? -1.418 4.879 -12.898 1 91.25 105 GLU A CA 1
ATOM 844 C C . GLU A 1 105 ? -1.829 3.424 -13.117 1 91.25 105 GLU A C 1
ATOM 846 O O . GLU A 1 105 ? -2.652 3.131 -13.992 1 91.25 105 GLU A O 1
ATOM 851 N N . TRP A 1 106 ? -1.23 2.555 -12.352 1 91.69 106 TRP A N 1
ATOM 852 C CA . TRP A 1 106 ? -1.586 1.142 -12.422 1 91.69 106 TRP A CA 1
ATOM 853 C C . TRP A 1 106 ? -3.068 0.939 -12.125 1 91.69 106 TRP A C 1
ATOM 855 O O . TRP A 1 106 ? -3.754 0.2 -12.836 1 91.69 106 TRP A O 1
ATOM 865 N N . GLY A 1 107 ? -3.494 1.534 -11.047 1 87.25 107 GLY A N 1
ATOM 866 C CA . GLY A 1 107 ? -4.887 1.396 -10.648 1 87.25 107 GLY A CA 1
ATOM 867 C C . GLY A 1 107 ? -5.859 1.881 -11.703 1 87.25 107 GLY A C 1
ATOM 868 O O . GLY A 1 107 ? -6.914 1.275 -11.906 1 87.25 107 GLY A O 1
ATOM 869 N N . LYS A 1 108 ? -5.523 2.92 -12.383 1 86.31 108 LYS A N 1
ATOM 870 C CA . LYS A 1 108 ? -6.363 3.479 -13.438 1 86.31 108 LYS A CA 1
ATOM 871 C C . LYS A 1 108 ? -6.539 2.486 -14.586 1 86.31 108 LYS A C 1
ATOM 873 O O . LYS A 1 108 ? -7.578 2.473 -15.242 1 86.31 108 LYS A O 1
ATOM 878 N N . HIS A 1 109 ? -5.551 1.685 -14.758 1 84 109 HIS A N 1
ATOM 879 C CA . HIS A 1 109 ? -5.586 0.762 -15.891 1 84 109 HIS A CA 1
ATOM 880 C C . HIS A 1 109 ? -6.188 -0.579 -15.484 1 84 109 HIS A C 1
ATOM 882 O O . HIS A 1 109 ? -6.836 -1.241 -16.297 1 84 109 HIS A O 1
ATOM 888 N N . ALA A 1 110 ? -5.848 -0.948 -14.289 1 78.12 110 ALA A N 1
ATOM 889 C CA . ALA A 1 110 ? -6.23 -2.283 -13.836 1 78.12 110 ALA A CA 1
ATOM 890 C C . ALA A 1 110 ? -7.66 -2.289 -13.297 1 78.12 110 ALA A C 1
ATOM 892 O O . ALA A 1 110 ? -8.297 -3.342 -13.219 1 78.12 110 ALA A O 1
ATOM 893 N N . LEU A 1 111 ? -8.055 -1.176 -12.758 1 66.69 111 LEU A N 1
ATOM 894 C CA . LEU A 1 111 ? -9.367 -1.133 -12.125 1 66.69 111 LEU A CA 1
ATOM 895 C C . LEU A 1 111 ? -10.375 -0.418 -13.023 1 66.69 111 LEU A C 1
ATOM 897 O O . LEU A 1 111 ? -11.531 -0.833 -13.117 1 66.69 111 LEU A O 1
ATOM 901 N N . MET B 1 1 ? 7.984 17.188 -13.75 1 30.98 1 MET B N 1
ATOM 902 C CA . MET B 1 1 ? 7.703 16.125 -12.797 1 30.98 1 MET B CA 1
ATOM 903 C C . MET B 1 1 ? 6.617 16.547 -11.812 1 30.98 1 MET B C 1
ATOM 905 O O . MET B 1 1 ? 5.789 15.727 -11.406 1 30.98 1 MET B O 1
ATOM 909 N N . GLU B 1 2 ? 6.641 17.844 -11.414 1 36.16 2 GLU B N 1
ATOM 910 C CA . GLU B 1 2 ? 5.734 18.562 -10.516 1 36.16 2 GLU B CA 1
ATOM 911 C C . GLU B 1 2 ? 4.34 18.688 -11.125 1 36.16 2 GLU B C 1
ATOM 913 O O . GLU B 1 2 ? 3.34 18.625 -10.406 1 36.16 2 GLU B O 1
ATOM 918 N N . ASP B 1 3 ? 4.434 18.938 -12.352 1 39.25 3 ASP B N 1
ATOM 919 C CA . ASP B 1 3 ? 3.229 19.328 -13.086 1 39.25 3 ASP B CA 1
ATOM 920 C C . ASP B 1 3 ? 2.242 18.156 -13.172 1 39.25 3 ASP B C 1
ATOM 922 O O . ASP B 1 3 ? 1.026 18.375 -13.164 1 39.25 3 ASP B O 1
ATOM 926 N N . GLU B 1 4 ? 2.791 16.984 -13.398 1 39.66 4 GLU B N 1
ATOM 927 C CA . GLU B 1 4 ? 1.869 15.867 -13.617 1 39.66 4 GLU B CA 1
ATOM 928 C C . GLU B 1 4 ? 1.067 15.57 -12.352 1 39.66 4 GLU B C 1
ATOM 930 O O . GLU B 1 4 ? -0.024 15 -12.43 1 39.66 4 GLU B O 1
ATOM 935 N N . LEU B 1 5 ? 1.607 15.734 -11.203 1 40.78 5 LEU B N 1
ATOM 936 C CA . LEU B 1 5 ? 0.856 15.555 -9.969 1 40.78 5 LEU B CA 1
ATOM 937 C C . LEU B 1 5 ? -0.271 16.578 -9.867 1 40.78 5 LEU B C 1
ATOM 939 O O . LEU B 1 5 ? -1.261 16.344 -9.164 1 40.78 5 LEU B O 1
ATOM 943 N N . LYS B 1 6 ? -0.02 17.844 -10.32 1 43.09 6 LYS B N 1
ATOM 944 C CA . LYS B 1 6 ? -1.006 18.906 -10.211 1 43.09 6 LYS B CA 1
ATOM 945 C C . LYS B 1 6 ? -2.279 18.562 -10.977 1 43.09 6 LYS B C 1
ATOM 947 O O . LYS B 1 6 ? -3.381 18.922 -10.555 1 43.09 6 LYS B O 1
ATOM 952 N N . GLU B 1 7 ? -2.059 18.391 -12.234 1 39.97 7 GLU B N 1
ATOM 953 C CA . GLU B 1 7 ? -3.258 18.25 -13.055 1 39.97 7 GLU B CA 1
ATOM 954 C C . GLU B 1 7 ? -4.133 17.094 -12.562 1 39.97 7 GLU B C 1
ATOM 956 O O . GLU B 1 7 ? -5.336 17.062 -12.82 1 39.97 7 GLU B O 1
ATOM 961 N N . LYS B 1 8 ? -3.58 15.984 -12.273 1 44.28 8 LYS B N 1
ATOM 962 C CA . LYS B 1 8 ? -4.453 14.852 -11.977 1 44.28 8 LYS B CA 1
ATOM 963 C C . LYS B 1 8 ? -4.914 14.891 -10.523 1 44.28 8 LYS B C 1
ATOM 965 O O . LYS B 1 8 ? -4.371 14.188 -9.672 1 44.28 8 LYS B O 1
ATOM 970 N N . SER B 1 9 ? -5.055 16.031 -10.023 1 41.94 9 SER B N 1
ATOM 971 C CA . SER B 1 9 ? -5.723 16.266 -8.742 1 41.94 9 SER B CA 1
ATOM 972 C C . SER B 1 9 ? -6.922 15.344 -8.562 1 41.94 9 SER B C 1
ATOM 974 O O . SER B 1 9 ? -8.07 15.797 -8.578 1 41.94 9 SER B O 1
ATOM 976 N N . HIS B 1 10 ? -7.094 14.359 -9.32 1 41.78 10 HIS B N 1
ATOM 977 C CA . HIS B 1 10 ? -8.297 13.578 -9.086 1 41.78 10 HIS B CA 1
ATOM 978 C C . HIS B 1 10 ? -8.484 13.289 -7.598 1 41.78 10 HIS B C 1
ATOM 980 O O . HIS B 1 10 ? -7.664 12.602 -6.988 1 41.78 10 HIS B O 1
ATOM 986 N N . ILE B 1 11 ? -8.828 14.359 -6.926 1 44.69 11 ILE B N 1
ATOM 987 C CA . ILE B 1 11 ? -9.477 14.141 -5.637 1 44.69 11 ILE B CA 1
ATOM 988 C C . ILE B 1 11 ? -10.211 12.797 -5.656 1 44.69 11 ILE B C 1
ATOM 990 O O . ILE B 1 11 ? -11.016 12.531 -6.547 1 44.69 11 ILE B O 1
ATOM 994 N N . CYS B 1 12 ? -9.656 11.797 -5.055 1 48.34 12 CYS B N 1
ATOM 995 C CA . CYS B 1 12 ? -10.289 10.492 -4.898 1 48.34 12 CYS B CA 1
ATOM 996 C C . CYS B 1 12 ? -11.75 10.633 -4.488 1 48.34 12 CYS B C 1
ATOM 998 O O . CYS B 1 12 ? -12.047 10.875 -3.316 1 48.34 12 CYS B O 1
ATOM 1000 N N . HIS B 1 13 ? -12.461 11.43 -5.184 1 45.78 13 HIS B N 1
ATOM 1001 C CA . HIS B 1 13 ? -13.859 11.453 -4.781 1 45.78 13 HIS B CA 1
ATOM 1002 C C . HIS B 1 13 ? -14.281 10.125 -4.16 1 45.78 13 HIS B C 1
ATOM 1004 O O . HIS B 1 13 ? -14.648 10.07 -2.984 1 45.78 13 HIS B O 1
ATOM 1010 N N . GLU B 1 14 ? -14.867 9.086 -4.996 1 53.75 14 GLU B N 1
ATOM 1011 C CA . GLU B 1 14 ? -15.523 7.867 -4.531 1 53.75 14 GLU B CA 1
ATOM 1012 C C . GLU B 1 14 ? -14.562 6.684 -4.551 1 53.75 14 GLU B C 1
ATOM 1014 O O . GLU B 1 14 ? -14.555 5.863 -3.631 1 53.75 14 GLU B O 1
ATOM 1019 N N . GLU B 1 15 ? -13.688 6.52 -5.637 1 62.44 15 GLU B N 1
ATOM 1020 C CA . GLU B 1 15 ? -12.836 5.34 -5.742 1 62.44 15 GLU B CA 1
ATOM 1021 C C . GLU B 1 15 ? -11.406 5.723 -6.117 1 62.44 15 GLU B C 1
ATOM 1023 O O . GLU B 1 15 ? -11.109 5.945 -7.293 1 62.44 15 GLU B O 1
ATOM 1028 N N . CYS B 1 16 ? -10.594 6.027 -5.148 1 77.44 16 CYS B N 1
ATOM 1029 C CA . CYS B 1 16 ? -9.188 6.324 -5.398 1 77.44 16 CYS B CA 1
ATOM 1030 C C . CYS B 1 16 ? -8.445 5.082 -5.875 1 77.44 16 CYS B C 1
ATOM 1032 O O . CYS B 1 16 ? -8.398 4.07 -5.172 1 77.44 16 CYS B O 1
ATOM 1034 N N . PRO B 1 17 ? -7.953 5.195 -7.121 1 85.25 17 PRO B N 1
ATOM 1035 C CA . PRO B 1 17 ? -7.23 4.047 -7.668 1 85.25 17 PRO B CA 1
ATOM 1036 C C . PRO B 1 17 ? -6.109 3.561 -6.75 1 85.25 17 PRO B C 1
ATOM 1038 O O . PRO B 1 17 ? -5.875 2.354 -6.641 1 85.25 17 PRO B O 1
ATOM 1041 N N . VAL B 1 18 ? -5.512 4.488 -6.102 1 88.75 18 VAL B N 1
ATOM 1042 C CA . VAL B 1 18 ? -4.414 4.113 -5.215 1 88.75 18 VAL B CA 1
ATOM 1043 C C . VAL B 1 18 ? -4.961 3.32 -4.031 1 88.75 18 VAL B C 1
ATOM 1045 O O . VAL B 1 18 ? -4.434 2.256 -3.691 1 88.75 18 VAL B O 1
ATOM 1048 N N . THR B 1 19 ? -5.992 3.873 -3.471 1 85.19 19 THR B N 1
ATOM 1049 C CA . THR B 1 19 ? -6.598 3.195 -2.328 1 85.19 19 THR B CA 1
ATOM 1050 C C . THR B 1 19 ? -7.051 1.789 -2.711 1 85.19 19 THR B C 1
ATOM 1052 O O . THR B 1 19 ? -6.801 0.83 -1.979 1 85.19 19 THR B O 1
ATOM 1055 N N . ARG B 1 20 ? -7.676 1.653 -3.828 1 86.25 20 ARG B N 1
ATOM 1056 C CA . ARG B 1 20 ? -8.141 0.351 -4.293 1 86.25 20 ARG B CA 1
ATOM 1057 C C . ARG B 1 20 ? -6.973 -0.593 -4.543 1 86.25 20 ARG B C 1
ATOM 1059 O O . ARG B 1 20 ? -7.031 -1.773 -4.195 1 86.25 20 ARG B O 1
ATOM 1066 N N . ALA B 1 21 ? -5.965 -0.058 -5.18 1 89 21 ALA B N 1
ATOM 1067 C CA . ALA B 1 21 ? -4.781 -0.867 -5.441 1 89 21 ALA B CA 1
ATOM 1068 C C . ALA B 1 21 ? -4.156 -1.37 -4.145 1 89 21 ALA B C 1
ATOM 1070 O O . ALA B 1 21 ? -3.799 -2.545 -4.035 1 89 21 ALA B O 1
ATOM 1071 N N . LEU B 1 22 ? -4.098 -0.506 -3.189 1 88.69 22 LEU B N 1
ATOM 1072 C CA . LEU B 1 22 ? -3.518 -0.885 -1.905 1 88.69 22 LEU B CA 1
ATOM 1073 C C . LEU B 1 22 ? -4.375 -1.936 -1.211 1 88.69 22 LEU B C 1
ATOM 1075 O O . LEU B 1 22 ? -3.854 -2.818 -0.527 1 88.69 22 LEU B O 1
ATOM 1079 N N . GLU B 1 23 ? -5.621 -1.807 -1.424 1 86.5 23 GLU B N 1
ATOM 1080 C CA . GLU B 1 23 ? -6.516 -2.811 -0.86 1 86.5 23 GLU B CA 1
ATOM 1081 C C . GLU B 1 23 ? -6.301 -4.172 -1.513 1 86.5 23 GLU B C 1
ATOM 1083 O O . GLU B 1 23 ? -6.414 -5.207 -0.854 1 86.5 23 GLU B O 1
ATOM 1088 N N . ILE B 1 24 ? -5.988 -4.176 -2.723 1 88.62 24 ILE B N 1
ATOM 1089 C CA . ILE B 1 24 ? -5.801 -5.406 -3.488 1 88.62 24 ILE B CA 1
ATOM 1090 C C . ILE B 1 24 ? -4.496 -6.078 -3.07 1 88.62 24 ILE B C 1
ATOM 1092 O O . ILE B 1 24 ? -4.449 -7.301 -2.906 1 88.62 24 ILE B O 1
ATOM 1096 N N . ILE B 1 25 ? -3.525 -5.25 -2.887 1 88.06 25 ILE B N 1
ATOM 1097 C CA . ILE B 1 25 ? -2.225 -5.883 -2.695 1 88.06 25 ILE B CA 1
ATOM 1098 C C . ILE B 1 25 ? -1.846 -5.848 -1.217 1 88.06 25 ILE B C 1
ATOM 1100 O O . ILE B 1 25 ? -0.869 -6.477 -0.804 1 88.06 25 ILE B O 1
ATOM 1104 N N . GLY B 1 26 ? -2.678 -5.098 -0.597 1 83.94 26 GLY B N 1
ATOM 1105 C CA . GLY B 1 26 ? -2.414 -5.043 0.833 1 83.94 26 GLY B CA 1
ATOM 1106 C C . GLY B 1 26 ? -2.633 -6.371 1.53 1 83.94 26 GLY B C 1
ATOM 1107 O O . GLY B 1 26 ? -3.205 -7.297 0.95 1 83.94 26 GLY B O 1
ATOM 1108 N N . GLY B 1 27 ? -2.104 -6.52 2.773 1 82.56 27 GLY B N 1
ATOM 1109 C CA . GLY B 1 27 ? -2.197 -7.754 3.535 1 82.56 27 GLY B CA 1
ATOM 1110 C C . GLY B 1 27 ? -0.846 -8.367 3.842 1 82.56 27 GLY B C 1
ATOM 1111 O O . GLY B 1 27 ? 0.145 -8.07 3.172 1 82.56 27 GLY B O 1
ATOM 1112 N N . LYS B 1 28 ? -0.915 -9.273 4.684 1 85.75 28 LYS B N 1
ATOM 1113 C CA . LYS B 1 28 ? 0.328 -9.805 5.238 1 85.75 28 LYS B CA 1
ATOM 1114 C C . LYS B 1 28 ? 1.031 -10.719 4.234 1 85.75 28 LYS B C 1
ATOM 1116 O O . LYS B 1 28 ? 2.262 -10.727 4.152 1 85.75 28 LYS B O 1
ATOM 1121 N N . TRP B 1 29 ? 0.268 -11.359 3.371 1 92.69 29 TRP B N 1
ATOM 1122 C CA . TRP B 1 29 ? 0.876 -12.453 2.615 1 92.69 29 TRP B CA 1
ATOM 1123 C C . TRP B 1 29 ? 0.992 -12.094 1.138 1 92.69 29 TRP B C 1
ATOM 1125 O O . TRP B 1 29 ? 1.785 -12.695 0.408 1 92.69 29 TRP B O 1
ATOM 1135 N N . ARG B 1 30 ? 0.249 -11.133 0.692 1 92.56 30 ARG B N 1
ATOM 1136 C CA . ARG B 1 30 ? 0.202 -10.852 -0.738 1 92.56 30 ARG B CA 1
ATOM 1137 C C . ARG B 1 30 ? 1.522 -10.258 -1.223 1 92.56 30 ARG B C 1
ATOM 1139 O O . ARG B 1 30 ? 2.037 -10.656 -2.27 1 92.56 30 ARG B O 1
ATOM 1146 N N . ILE B 1 31 ? 2.074 -9.406 -0.475 1 92.44 31 ILE B N 1
ATOM 1147 C CA . ILE B 1 31 ? 3.316 -8.758 -0.885 1 92.44 31 ILE B CA 1
ATOM 1148 C C . ILE B 1 31 ? 4.449 -9.781 -0.896 1 92.44 31 ILE B C 1
ATOM 1150 O O . ILE B 1 31 ? 5.184 -9.898 -1.881 1 92.44 31 ILE B O 1
ATOM 1154 N N . PRO B 1 32 ? 4.617 -10.617 0.166 1 92.44 32 PRO B N 1
ATOM 1155 C CA . PRO B 1 32 ? 5.66 -11.648 0.101 1 92.44 32 PRO B CA 1
ATOM 1156 C C . PRO B 1 32 ? 5.484 -12.594 -1.087 1 92.44 32 PRO B C 1
ATOM 1158 O O . PRO B 1 32 ? 6.473 -12.984 -1.718 1 92.44 32 PRO B O 1
ATOM 1161 N N . ILE B 1 33 ? 4.293 -12.914 -1.371 1 94.62 33 ILE B N 1
ATOM 1162 C CA . ILE B 1 33 ? 4.02 -13.797 -2.502 1 94.62 33 ILE B CA 1
ATOM 1163 C C . ILE B 1 33 ? 4.426 -13.109 -3.803 1 94.62 33 ILE B C 1
ATOM 1165 O O . ILE B 1 33 ? 5.133 -13.695 -4.625 1 94.62 33 ILE B O 1
ATOM 1169 N N . ILE B 1 34 ? 3.992 -11.906 -3.955 1 94.5 34 ILE B N 1
ATOM 1170 C CA . ILE B 1 34 ? 4.309 -11.133 -5.152 1 94.5 34 ILE B CA 1
ATOM 1171 C C . ILE B 1 34 ? 5.82 -11.023 -5.309 1 94.5 34 ILE B C 1
ATOM 1173 O O . ILE B 1 34 ? 6.355 -11.219 -6.406 1 94.5 34 ILE B O 1
ATOM 1177 N N . TRP B 1 35 ? 6.418 -10.742 -4.273 1 91.81 35 TRP B N 1
ATOM 1178 C CA . TRP B 1 35 ? 7.867 -10.578 -4.324 1 91.81 35 TRP B CA 1
ATOM 1179 C C . TRP B 1 35 ? 8.547 -11.867 -4.781 1 91.81 35 TRP B C 1
ATOM 1181 O O . TRP B 1 35 ? 9.398 -11.844 -5.672 1 91.81 35 TRP B O 1
ATOM 1191 N N . LYS B 1 36 ? 8.211 -12.953 -4.172 1 93.25 36 LYS B N 1
ATOM 1192 C CA . LYS B 1 36 ? 8.82 -14.234 -4.531 1 93.25 36 LYS B CA 1
ATOM 1193 C C . LYS B 1 36 ? 8.555 -14.578 -5.992 1 93.25 36 LYS B C 1
ATOM 1195 O O . LYS B 1 36 ? 9.453 -15.031 -6.703 1 93.25 36 LYS B O 1
ATOM 1200 N N . LEU B 1 37 ? 7.418 -14.336 -6.445 1 95.5 37 LEU B N 1
ATOM 1201 C CA . LEU B 1 37 ? 7.055 -14.656 -7.824 1 95.5 37 LEU B CA 1
ATOM 1202 C C . LEU B 1 37 ? 7.797 -13.75 -8.805 1 95.5 37 LEU B C 1
ATOM 1204 O O . LEU B 1 37 ? 7.898 -14.07 -9.992 1 95.5 37 LEU B O 1
ATOM 1208 N N . SER B 1 38 ? 8.18 -12.648 -8.336 1 93 38 SER B N 1
ATOM 1209 C CA . SER B 1 38 ? 8.867 -11.703 -9.211 1 93 38 SER B CA 1
ATOM 1210 C C . SER B 1 38 ? 10.281 -12.188 -9.531 1 93 38 SER B C 1
ATOM 1212 O O . SER B 1 38 ? 10.898 -11.719 -10.492 1 93 38 SER B O 1
ATOM 1214 N N . THR B 1 39 ? 10.805 -13.07 -8.797 1 87.69 39 THR B N 1
ATOM 1215 C CA . THR B 1 39 ? 12.188 -13.516 -8.93 1 87.69 39 THR B CA 1
ATOM 1216 C C . THR B 1 39 ? 12.297 -14.648 -9.945 1 87.69 39 THR B C 1
ATOM 1218 O O . THR B 1 39 ? 13.383 -14.938 -10.445 1 87.69 39 THR B O 1
ATOM 1221 N N . GLU B 1 40 ? 11.219 -15.266 -10.172 1 83.75 40 GLU B N 1
ATOM 1222 C CA . GLU B 1 40 ? 11.219 -16.422 -11.062 1 83.75 40 GLU B CA 1
ATOM 1223 C C . GLU B 1 40 ? 10.008 -16.406 -11.992 1 83.75 40 GLU B C 1
ATOM 1225 O O . GLU B 1 40 ? 8.969 -15.828 -11.656 1 83.75 40 GLU B O 1
ATOM 1230 N N . LYS B 1 41 ? 10.094 -16.953 -13.125 1 85.44 41 LYS B N 1
ATOM 1231 C CA . LYS B 1 41 ? 9.016 -16.938 -14.117 1 85.44 41 LYS B CA 1
ATOM 1232 C C . LYS B 1 41 ? 7.906 -17.922 -13.742 1 85.44 41 LYS B C 1
ATOM 1234 O O . LYS B 1 41 ? 6.758 -17.75 -14.148 1 85.44 41 LYS B O 1
ATOM 1239 N N . GLY B 1 42 ? 8.07 -18.875 -12.945 1 92.69 42 GLY B N 1
ATOM 1240 C CA . GLY B 1 42 ? 7.109 -19.891 -12.547 1 92.69 42 GLY B CA 1
ATOM 1241 C C . GLY B 1 42 ? 7.531 -20.656 -11.305 1 92.69 42 GLY B C 1
ATOM 1242 O O . GLY B 1 42 ? 8.594 -21.281 -11.281 1 92.69 42 GLY B O 1
ATOM 1243 N N . ILE B 1 43 ? 6.672 -20.562 -10.367 1 96.12 43 ILE B N 1
ATOM 1244 C CA . ILE B 1 43 ? 6.98 -21.234 -9.109 1 96.12 43 ILE B CA 1
ATOM 1245 C C . ILE B 1 43 ? 5.832 -22.156 -8.719 1 96.12 43 ILE B C 1
ATOM 1247 O O . ILE B 1 43 ? 4.66 -21.797 -8.867 1 96.12 43 ILE B O 1
ATOM 1251 N N . ARG B 1 44 ? 6.195 -23.344 -8.266 1 96.44 44 ARG B N 1
ATOM 1252 C CA . ARG B 1 44 ? 5.172 -24.281 -7.816 1 96.44 44 ARG B CA 1
ATOM 1253 C C . ARG B 1 44 ? 4.711 -23.953 -6.398 1 96.44 44 ARG B C 1
ATOM 1255 O O . ARG B 1 44 ? 5.43 -23.281 -5.648 1 96.44 44 ARG B O 1
ATOM 1262 N N . TYR B 1 45 ? 3.52 -24.5 -6.09 1 97.19 45 TYR B N 1
ATOM 1263 C CA . TYR B 1 45 ? 2.848 -24.188 -4.832 1 97.19 45 TYR B CA 1
ATOM 1264 C C . TYR B 1 45 ? 3.76 -24.484 -3.645 1 97.19 45 TYR B C 1
ATOM 1266 O O . TYR B 1 45 ? 3.984 -23.625 -2.797 1 97.19 45 TYR B O 1
ATOM 1274 N N . ASN B 1 46 ? 4.332 -25.641 -3.666 1 96.69 46 ASN B N 1
ATOM 1275 C CA . ASN B 1 46 ? 5.141 -26.062 -2.525 1 96.69 46 ASN B CA 1
ATOM 1276 C C . ASN B 1 46 ? 6.43 -25.25 -2.424 1 96.69 46 ASN B C 1
ATOM 1278 O O . ASN B 1 46 ? 6.891 -24.938 -1.321 1 96.69 46 ASN B O 1
ATOM 1282 N N . GLU B 1 47 ? 7.023 -25.016 -3.523 1 95.75 47 GLU B N 1
ATOM 1283 C CA . GLU B 1 47 ? 8.211 -24.172 -3.551 1 95.75 47 GLU B CA 1
ATOM 1284 C C . GLU B 1 47 ? 7.91 -22.781 -3.018 1 95.75 47 GLU B C 1
ATOM 1286 O O . GLU B 1 47 ? 8.688 -22.219 -2.244 1 95.75 47 GLU B O 1
ATOM 1291 N N . LEU B 1 48 ? 6.793 -22.234 -3.461 1 95.69 48 LEU B N 1
ATOM 1292 C CA . LEU B 1 48 ? 6.352 -20.938 -2.982 1 95.69 48 LEU B CA 1
ATOM 1293 C C . LEU B 1 48 ? 6.121 -20.953 -1.476 1 95.69 48 LEU B C 1
ATOM 1295 O O . LEU B 1 48 ? 6.605 -20.078 -0.754 1 95.69 48 LEU B O 1
ATOM 1299 N N . LYS B 1 49 ? 5.469 -21.922 -1.02 1 96.19 49 LYS B N 1
ATOM 1300 C CA . LYS B 1 49 ? 5.188 -22.062 0.406 1 96.19 49 LYS B CA 1
ATOM 1301 C C . LYS B 1 49 ? 6.477 -22.109 1.222 1 96.19 49 LYS B C 1
ATOM 1303 O O . LYS B 1 49 ? 6.59 -21.422 2.242 1 96.19 49 LYS B O 1
ATOM 1308 N N . ARG B 1 50 ? 7.441 -22.797 0.722 1 94.81 50 ARG B N 1
ATOM 1309 C CA . ARG B 1 50 ? 8.711 -22.969 1.427 1 94.81 50 ARG B CA 1
ATOM 1310 C C . ARG B 1 50 ? 9.5 -21.656 1.444 1 94.81 50 ARG B C 1
ATOM 1312 O O . ARG B 1 50 ? 10.266 -21.406 2.377 1 94.81 50 ARG B O 1
ATOM 1319 N N . SER B 1 51 ? 9.266 -20.906 0.455 1 92.62 51 SER B N 1
ATOM 1320 C CA . SER B 1 51 ? 10.039 -19.672 0.302 1 92.62 51 SER B CA 1
ATOM 1321 C C . SER B 1 51 ? 9.477 -18.547 1.165 1 92.62 51 SER B C 1
ATOM 1323 O O . SER B 1 51 ? 10.094 -17.5 1.304 1 92.62 51 SER B O 1
ATOM 1325 N N . ILE B 1 52 ? 8.32 -18.75 1.779 1 92.69 52 ILE B N 1
ATOM 1326 C CA . ILE B 1 52 ? 7.672 -17.734 2.611 1 92.69 52 ILE B CA 1
ATOM 1327 C C . ILE B 1 52 ? 7.441 -18.297 4.012 1 92.69 52 ILE B C 1
ATOM 1329 O O . ILE B 1 52 ? 6.359 -18.812 4.312 1 92.69 52 ILE B O 1
ATOM 1333 N N . PRO B 1 53 ? 8.406 -18.094 4.82 1 91.62 53 PRO B N 1
ATOM 1334 C CA . PRO B 1 53 ? 8.312 -18.672 6.16 1 91.62 53 PRO B CA 1
ATOM 1335 C C . PRO B 1 53 ? 7.109 -18.156 6.945 1 91.62 53 PRO B C 1
ATOM 1337 O O . PRO B 1 53 ? 6.832 -16.953 6.934 1 91.62 53 PRO B O 1
ATOM 1340 N N . GLY B 1 54 ? 6.371 -19.094 7.535 1 92.25 54 GLY B N 1
ATOM 1341 C CA . GLY B 1 54 ? 5.285 -18.719 8.43 1 92.25 54 GLY B CA 1
ATOM 1342 C C . GLY B 1 54 ? 3.924 -18.75 7.758 1 92.25 54 GLY B C 1
ATOM 1343 O O . GLY B 1 54 ? 2.893 -18.75 8.438 1 92.25 54 GLY B O 1
ATOM 1344 N N . ILE B 1 55 ? 3.92 -18.812 6.508 1 94.19 55 ILE B N 1
ATOM 1345 C CA . ILE B 1 55 ? 2.635 -18.828 5.82 1 94.19 55 ILE B CA 1
ATOM 1346 C C . ILE B 1 55 ? 2.01 -20.219 5.906 1 94.19 55 ILE B C 1
ATOM 1348 O O . ILE B 1 55 ? 2.707 -21.219 5.793 1 94.19 55 ILE B O 1
ATOM 1352 N N . THR B 1 56 ? 0.728 -20.25 6.125 1 95.88 56 THR B N 1
ATOM 1353 C CA . THR B 1 56 ? 0.012 -21.516 6.16 1 95.88 56 THR B CA 1
ATOM 1354 C C . THR B 1 56 ? -0.57 -21.844 4.789 1 95.88 56 THR B C 1
ATOM 1356 O O . THR B 1 56 ? -0.609 -20.984 3.902 1 95.88 56 THR B O 1
ATOM 1359 N N . ASN B 1 57 ? -1.006 -23.109 4.656 1 97.31 57 ASN B N 1
ATOM 1360 C CA . ASN B 1 57 ? -1.62 -23.531 3.402 1 97.31 57 ASN B CA 1
ATOM 1361 C C . ASN B 1 57 ? -2.867 -22.719 3.08 1 97.31 57 ASN B C 1
ATOM 1363 O O . ASN B 1 57 ? -3.049 -22.281 1.944 1 97.31 57 ASN B O 1
ATOM 1367 N N . ILE B 1 58 ? -3.633 -22.484 4.039 1 97.56 58 ILE B N 1
ATOM 1368 C CA . ILE B 1 58 ? -4.895 -21.766 3.857 1 97.56 58 ILE B CA 1
ATOM 1369 C C . ILE B 1 58 ? -4.617 -20.328 3.408 1 97.56 58 ILE B C 1
ATOM 1371 O O . ILE B 1 58 ? -5.211 -19.859 2.441 1 97.56 58 ILE B O 1
ATOM 1375 N N . MET B 1 59 ? -3.689 -19.703 4.02 1 97 59 MET B N 1
ATOM 1376 C CA . MET B 1 59 ? -3.381 -18.312 3.715 1 97 59 MET B CA 1
ATOM 1377 C C . MET B 1 59 ? -2.719 -18.188 2.348 1 97 59 MET B C 1
ATOM 1379 O O . MET B 1 59 ? -2.971 -17.234 1.616 1 97 59 MET B O 1
ATOM 1383 N N . LEU B 1 60 ? -1.854 -19.141 2.062 1 97.31 60 LEU B N 1
ATOM 1384 C CA . LEU B 1 60 ? -1.234 -19.125 0.742 1 97.31 60 LEU B CA 1
ATOM 1385 C C . LEU B 1 60 ? -2.283 -19.312 -0.35 1 97.31 60 LEU B C 1
ATOM 1387 O O . LEU B 1 60 ? -2.326 -18.531 -1.31 1 97.31 60 LEU B O 1
ATOM 1391 N N . THR B 1 61 ? -3.145 -20.281 -0.214 1 98 61 THR B N 1
ATOM 1392 C CA . THR B 1 61 ? -4.195 -20.547 -1.188 1 98 61 THR B CA 1
ATOM 1393 C C . THR B 1 61 ? -5.113 -19.344 -1.354 1 98 61 THR B C 1
ATOM 1395 O O . THR B 1 61 ? -5.383 -18.906 -2.477 1 98 61 THR B O 1
ATOM 1398 N N . ARG B 1 62 ? -5.52 -18.828 -0.301 1 97.44 62 ARG B N 1
ATOM 1399 C CA . ARG B 1 62 ? -6.41 -17.672 -0.325 1 97.44 62 ARG B CA 1
ATOM 1400 C C . ARG B 1 62 ? -5.742 -16.484 -1.007 1 97.44 62 ARG B C 1
ATOM 1402 O O . ARG B 1 62 ? -6.375 -15.773 -1.792 1 97.44 62 ARG B O 1
ATOM 1409 N N . SER B 1 63 ? -4.52 -16.219 -0.691 1 96.69 63 SER B N 1
ATOM 1410 C CA . SER B 1 63 ? -3.803 -15.094 -1.269 1 96.69 63 SER B CA 1
ATOM 1411 C C . SER B 1 63 ? -3.594 -15.273 -2.768 1 96.69 63 SER B C 1
ATOM 1413 O O . SER B 1 63 ? -3.779 -14.336 -3.547 1 96.69 63 SER B O 1
ATOM 1415 N N . LEU B 1 64 ? -3.207 -16.469 -3.129 1 97.62 64 LEU B N 1
ATOM 1416 C CA . LEU B 1 64 ? -3.008 -16.766 -4.547 1 97.62 64 LEU B CA 1
ATOM 1417 C C . LEU B 1 64 ? -4.309 -16.594 -5.32 1 97.62 64 LEU B C 1
ATOM 1419 O O . LEU B 1 64 ? -4.32 -16.016 -6.41 1 97.62 64 LEU B O 1
ATOM 1423 N N . GLN B 1 65 ? -5.344 -17.094 -4.746 1 97.69 65 GLN B N 1
ATOM 1424 C CA . GLN B 1 65 ? -6.652 -16.953 -5.375 1 97.69 65 GLN B CA 1
ATOM 1425 C C . GLN B 1 65 ? -7.027 -15.477 -5.547 1 97.69 65 GLN B C 1
ATOM 1427 O O . GLN B 1 65 ? -7.473 -15.07 -6.621 1 97.69 65 GLN B O 1
ATOM 1432 N N . SER B 1 66 ? -6.883 -14.742 -4.539 1 96.25 66 SER B N 1
ATOM 1433 C CA . SER B 1 66 ? -7.199 -13.312 -4.586 1 96.25 66 SER B CA 1
ATOM 1434 C C . SER B 1 66 ? -6.352 -12.594 -5.633 1 96.25 66 SER B C 1
ATOM 1436 O O . SER B 1 66 ? -6.875 -11.812 -6.43 1 96.25 66 SER B O 1
ATOM 1438 N N . LEU B 1 67 ? -5.074 -12.859 -5.625 1 96.75 67 LEU B N 1
ATOM 1439 C CA . LEU B 1 67 ? -4.164 -12.227 -6.57 1 96.75 67 LEU B CA 1
ATOM 1440 C C . LEU B 1 67 ? -4.504 -12.625 -8 1 96.75 67 LEU B C 1
ATOM 1442 O O . LEU B 1 67 ? -4.379 -11.812 -8.922 1 96.75 67 LEU B O 1
ATOM 1446 N N . GLU B 1 68 ? -4.891 -13.852 -8.141 1 96.94 68 GLU B N 1
ATOM 1447 C CA . GLU B 1 68 ? -5.328 -14.312 -9.461 1 96.94 68 GLU B CA 1
ATOM 1448 C C . GLU B 1 68 ? -6.605 -13.602 -9.898 1 96.94 68 GLU B C 1
ATOM 1450 O O . GLU B 1 68 ? -6.711 -13.148 -11.031 1 96.94 68 GLU B O 1
ATOM 1455 N N . GLU B 1 69 ? -7.559 -13.461 -9 1 95.31 69 GLU B N 1
ATOM 1456 C CA . GLU B 1 69 ? -8.836 -12.82 -9.281 1 95.31 69 GLU B CA 1
ATOM 1457 C C . GLU B 1 69 ? -8.641 -11.367 -9.695 1 95.31 69 GLU B C 1
ATOM 1459 O O . GLU B 1 69 ? -9.406 -10.836 -10.516 1 95.31 69 GLU B O 1
ATOM 1464 N N . HIS B 1 70 ? -7.656 -10.734 -9.195 1 94.25 70 HIS B N 1
ATOM 1465 C CA . HIS B 1 70 ? -7.418 -9.328 -9.492 1 94.25 70 HIS B CA 1
ATOM 1466 C C . HIS B 1 70 ? -6.414 -9.164 -10.625 1 94.25 70 HIS B C 1
ATOM 1468 O O . HIS B 1 70 ? -5.969 -8.047 -10.906 1 94.25 70 HIS B O 1
ATOM 1474 N N . GLY B 1 71 ? -5.984 -10.32 -11.148 1 94.31 71 GLY B N 1
ATOM 1475 C CA . GLY B 1 71 ? -5.176 -10.281 -12.359 1 94.31 71 GLY B CA 1
ATOM 1476 C C . GLY B 1 71 ? -3.707 -10.016 -12.086 1 94.31 71 GLY B C 1
ATOM 1477 O O . GLY B 1 71 ? -2.975 -9.57 -12.969 1 94.31 71 GLY B O 1
ATOM 1478 N N . LEU B 1 72 ? -3.295 -10.281 -10.914 1 96.25 72 LEU B N 1
ATOM 1479 C CA . LEU B 1 72 ? -1.908 -10 -10.555 1 96.25 72 LEU B CA 1
ATOM 1480 C C . LEU B 1 72 ? -1.05 -11.25 -10.688 1 96.25 72 LEU B C 1
ATOM 1482 O O . LEU B 1 72 ? 0.16 -11.164 -10.906 1 96.25 72 LEU B O 1
ATOM 1486 N N . VAL B 1 73 ? -1.627 -12.398 -10.547 1 97.31 73 VAL B N 1
ATOM 1487 C CA . VAL B 1 73 ? -0.928 -13.672 -10.633 1 97.31 73 VAL B CA 1
ATOM 1488 C C . VAL B 1 73 ? -1.605 -14.562 -11.68 1 97.31 73 VAL B C 1
ATOM 1490 O O . VAL B 1 73 ? -2.834 -14.57 -11.789 1 97.31 73 VAL B O 1
ATOM 1493 N N . LYS B 1 74 ? -0.77 -15.203 -12.375 1 97.62 74 LYS B N 1
ATOM 1494 C CA . LYS B 1 74 ? -1.236 -16.172 -13.359 1 97.62 74 LYS B CA 1
ATOM 1495 C C . LYS B 1 74 ? -0.973 -17.609 -12.891 1 97.62 74 LYS B C 1
ATOM 1497 O O . LYS B 1 74 ? 0.12 -17.922 -12.406 1 97.62 74 LYS B O 1
ATOM 1502 N N . ARG B 1 75 ? -1.989 -18.375 -12.922 1 97.38 75 ARG B N 1
ATOM 1503 C CA . ARG B 1 75 ? -1.908 -19.797 -12.609 1 97.38 75 ARG B CA 1
ATOM 1504 C C . ARG B 1 75 ? -1.957 -20.641 -13.883 1 97.38 75 ARG B C 1
ATOM 1506 O O . ARG B 1 75 ? -2.936 -20.578 -14.633 1 97.38 75 ARG B O 1
ATOM 1513 N N . VAL B 1 76 ? -0.899 -21.438 -14.18 1 96.88 76 VAL B N 1
ATOM 1514 C CA . VAL B 1 76 ? -0.823 -22.234 -15.406 1 96.88 76 VAL B CA 1
ATOM 1515 C C . VAL B 1 76 ? -0.694 -23.719 -15.062 1 96.88 76 VAL B C 1
ATOM 1517 O O . VAL B 1 76 ? 0.181 -24.094 -14.289 1 96.88 76 VAL B O 1
ATOM 1520 N N . GLN B 1 77 ? -1.521 -24.438 -15.734 1 96.62 77 GLN B N 1
ATOM 1521 C CA . GLN B 1 77 ? -1.491 -25.875 -15.531 1 96.62 77 GLN B CA 1
ATOM 1522 C C . GLN B 1 77 ? -0.653 -26.562 -16.609 1 96.62 77 GLN B C 1
ATOM 1524 O O . GLN B 1 77 ? -0.806 -26.281 -17.797 1 96.62 77 GLN B O 1
ATOM 1529 N N . TYR B 1 78 ? 0.273 -27.391 -16.203 1 94.44 78 TYR B N 1
ATOM 1530 C CA . TYR B 1 78 ? 1.08 -28.203 -17.094 1 94.44 78 TYR B CA 1
ATOM 1531 C C . TYR B 1 78 ? 0.666 -29.672 -17.031 1 94.44 78 TYR B C 1
ATOM 1533 O O . TYR B 1 78 ? 0.727 -30.297 -15.969 1 94.44 78 TYR B O 1
ATOM 1541 N N . ASN B 1 79 ? 0.202 -30.062 -18.125 1 92.38 79 ASN B N 1
ATOM 1542 C CA . ASN B 1 79 ? -0.296 -31.438 -18.203 1 92.38 79 ASN B CA 1
A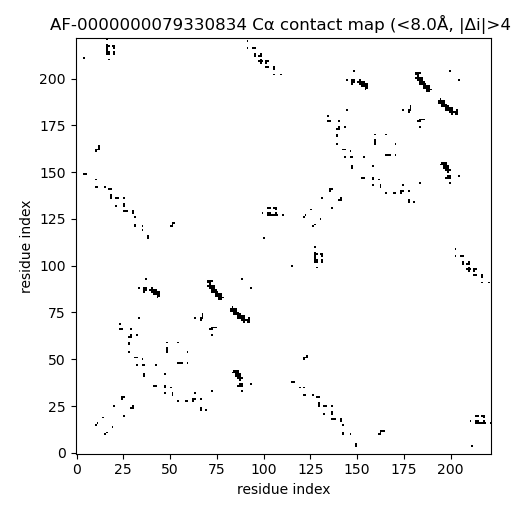TOM 1543 C C . ASN B 1 79 ? 0.824 -32.406 -18.531 1 92.38 79 ASN B C 1
ATOM 1545 O O . ASN B 1 79 ? 0.646 -33.312 -19.359 1 92.38 79 ASN B O 1
ATOM 1549 N N . LYS B 1 80 ? 1.912 -32.188 -18.094 1 88.94 80 LYS B N 1
ATOM 1550 C CA . LYS B 1 80 ? 3.002 -33.156 -18.219 1 88.94 80 LYS B CA 1
ATOM 1551 C C . LYS B 1 80 ? 2.951 -34.188 -17.109 1 88.94 80 LYS B C 1
ATOM 1553 O O . LYS B 1 80 ? 2.168 -34.062 -16.172 1 88.94 80 LYS B O 1
ATOM 1558 N N . ILE B 1 81 ? 3.562 -35.375 -17.375 1 88.5 81 ILE B N 1
ATOM 1559 C CA . ILE B 1 81 ? 3.648 -36.406 -16.344 1 88.5 81 ILE B CA 1
ATOM 1560 C C . ILE B 1 81 ? 4.891 -36.156 -15.484 1 88.5 81 ILE B C 1
ATOM 1562 O O . ILE B 1 81 ? 6.016 -36.25 -15.977 1 88.5 81 ILE B O 1
ATOM 1566 N N . PRO B 1 82 ? 4.547 -35.875 -14.297 1 91.94 82 PRO B N 1
ATOM 1567 C CA . PRO B 1 82 ? 3.371 -35.594 -13.477 1 91.94 82 PRO B CA 1
ATOM 1568 C C . PRO B 1 82 ? 2.822 -34.188 -13.711 1 91.94 82 PRO B C 1
ATOM 1570 O O . PRO B 1 82 ? 3.592 -33.25 -13.898 1 91.94 82 PRO B O 1
ATOM 1573 N N . PRO B 1 83 ? 1.592 -34.125 -13.719 1 95.19 83 PRO B N 1
ATOM 1574 C CA . PRO B 1 83 ? 0.978 -32.812 -13.891 1 95.19 83 PRO B CA 1
ATOM 1575 C C . PRO B 1 83 ? 1.312 -31.844 -12.758 1 95.19 83 PRO B C 1
ATOM 1577 O O . PRO B 1 83 ? 1.472 -32.281 -11.609 1 95.19 83 PRO B O 1
ATOM 1580 N N . HIS B 1 84 ? 1.585 -30.594 -13.039 1 94.88 84 HIS B N 1
ATOM 1581 C CA . HIS B 1 84 ? 1.818 -29.625 -11.984 1 94.88 84 HIS B CA 1
ATOM 1582 C C . HIS B 1 84 ? 1.316 -28.234 -12.398 1 94.88 84 HIS B C 1
ATOM 1584 O O . HIS B 1 84 ? 0.995 -28.016 -13.57 1 94.88 84 HIS B O 1
ATOM 1590 N N . VAL B 1 85 ? 1.174 -27.391 -11.406 1 96.88 85 VAL B N 1
ATOM 1591 C CA . VAL B 1 85 ? 0.739 -26.016 -11.602 1 96.88 85 VAL B CA 1
ATOM 1592 C C . VAL B 1 85 ? 1.865 -25.062 -11.219 1 96.88 85 VAL B C 1
ATOM 1594 O O . VAL B 1 85 ? 2.596 -25.312 -10.258 1 96.88 85 VAL B O 1
ATOM 1597 N N . GLU B 1 86 ? 1.958 -24.016 -12.055 1 97.69 86 GLU B N 1
ATOM 1598 C CA . GLU B 1 86 ? 2.932 -22.969 -11.734 1 97.69 86 GLU B CA 1
ATOM 1599 C C . GLU B 1 86 ? 2.264 -21.594 -11.625 1 97.69 86 GLU B C 1
ATOM 1601 O O . GLU B 1 86 ? 1.248 -21.344 -12.281 1 97.69 86 GLU B O 1
ATOM 1606 N N . TYR B 1 87 ? 2.828 -20.828 -10.867 1 98.12 87 TYR B N 1
ATOM 1607 C CA . TYR B 1 87 ? 2.375 -19.453 -10.664 1 98.12 87 TYR B CA 1
ATOM 1608 C C . TYR B 1 87 ? 3.43 -18.453 -11.125 1 98.12 87 TYR B C 1
ATOM 1610 O O . TYR B 1 87 ? 4.629 -18.672 -10.914 1 98.12 87 TYR B O 1
ATOM 1618 N N . SER B 1 88 ? 2.957 -17.391 -11.719 1 97.88 88 SER B N 1
ATOM 1619 C CA . SER B 1 88 ? 3.828 -16.297 -12.141 1 97.88 88 SER B CA 1
ATOM 1620 C C . SER B 1 88 ? 3.109 -14.961 -12.055 1 97.88 88 SER B C 1
ATOM 1622 O O . SER B 1 88 ? 1.885 -14.914 -11.922 1 97.88 88 SER B O 1
ATOM 1624 N N . LEU B 1 89 ? 3.867 -13.922 -12.078 1 97.06 89 LEU B N 1
ATOM 1625 C CA . LEU B 1 89 ? 3.273 -12.594 -12.109 1 97.06 89 LEU B CA 1
ATOM 1626 C C . LEU B 1 89 ? 2.752 -12.258 -13.5 1 97.06 89 LEU B C 1
ATOM 1628 O O . LEU B 1 89 ? 3.373 -12.617 -14.508 1 97.06 89 LEU B O 1
ATOM 1632 N N . THR B 1 90 ? 1.654 -11.586 -13.523 1 96.38 90 THR B N 1
ATOM 1633 C CA . THR B 1 90 ? 1.189 -11.039 -14.797 1 96.38 90 THR B CA 1
ATOM 1634 C C . THR B 1 90 ? 1.973 -9.781 -15.156 1 96.38 90 THR B C 1
ATOM 1636 O O . THR B 1 90 ? 2.701 -9.234 -14.328 1 96.38 90 THR B O 1
ATOM 1639 N N . ASP B 1 91 ? 1.771 -9.352 -16.438 1 94.31 91 ASP B N 1
ATOM 1640 C CA . ASP B 1 91 ? 2.389 -8.109 -16.875 1 94.31 91 ASP B CA 1
ATOM 1641 C C . ASP B 1 91 ? 1.901 -6.93 -16.031 1 94.31 91 ASP B C 1
ATOM 1643 O O . ASP B 1 91 ? 2.676 -6.023 -15.711 1 94.31 91 ASP B O 1
ATOM 1647 N N . SER B 1 92 ? 0.639 -6.992 -15.766 1 93.69 92 SER B N 1
ATOM 1648 C CA . SER B 1 92 ? 0.055 -5.949 -14.93 1 93.69 92 SER B CA 1
ATOM 1649 C C . SER B 1 92 ? 0.758 -5.867 -13.578 1 93.69 92 SER B C 1
ATOM 1651 O O . SER B 1 92 ? 1.053 -4.77 -13.094 1 93.69 92 SER B O 1
ATOM 1653 N N . CYS B 1 93 ? 1.049 -6.984 -12.945 1 94.44 93 CYS B N 1
ATOM 1654 C CA . CYS B 1 93 ? 1.714 -6.984 -11.648 1 94.44 93 CYS B CA 1
ATOM 1655 C C . CYS B 1 93 ? 3.164 -6.535 -11.781 1 94.44 93 CYS B C 1
ATOM 1657 O O . CYS B 1 93 ? 3.693 -5.871 -10.883 1 94.44 93 CYS B O 1
ATOM 1659 N N . HIS B 1 94 ? 3.73 -6.879 -12.844 1 94 94 HIS B N 1
ATOM 1660 C CA . HIS B 1 94 ? 5.094 -6.414 -13.07 1 94 94 HIS B CA 1
ATOM 1661 C C . HIS B 1 94 ? 5.152 -4.891 -13.125 1 94 94 HIS B C 1
ATOM 1663 O O . HIS B 1 94 ? 6.121 -4.285 -12.664 1 94 94 HIS B O 1
ATOM 1669 N N . ASP B 1 95 ? 4.141 -4.309 -13.641 1 93.44 95 ASP B N 1
ATOM 1670 C CA . ASP B 1 95 ? 4.07 -2.854 -13.742 1 93.44 95 ASP B CA 1
ATOM 1671 C C . ASP B 1 95 ? 4.008 -2.209 -12.359 1 93.44 95 ASP B C 1
ATOM 1673 O O . ASP B 1 95 ? 4.273 -1.015 -12.211 1 93.44 95 ASP B O 1
ATOM 1677 N N . LEU B 1 96 ? 3.697 -2.951 -11.344 1 93.44 96 LEU B N 1
ATOM 1678 C CA . LEU B 1 96 ? 3.582 -2.445 -9.977 1 93.44 96 LEU B CA 1
ATOM 1679 C C . LEU B 1 96 ? 4.906 -2.58 -9.234 1 93.44 96 LEU B C 1
ATOM 1681 O O . LEU B 1 96 ? 5.121 -1.916 -8.219 1 93.44 96 LEU B O 1
ATOM 1685 N N . MET B 1 97 ? 5.773 -3.346 -9.727 1 93.75 97 MET B N 1
ATOM 1686 C CA . MET B 1 97 ? 6.984 -3.729 -9.008 1 93.75 97 MET B CA 1
ATOM 1687 C C . MET B 1 97 ? 7.852 -2.51 -8.711 1 93.75 97 MET B C 1
ATOM 1689 O O . MET B 1 97 ? 8.438 -2.404 -7.629 1 93.75 97 MET B O 1
ATOM 1693 N N . PRO B 1 98 ? 7.945 -1.58 -9.625 1 94.88 98 PRO B N 1
ATOM 1694 C CA . PRO B 1 98 ? 8.734 -0.392 -9.305 1 94.88 98 PRO B CA 1
ATOM 1695 C C . PRO B 1 98 ? 8.211 0.362 -8.086 1 94.88 98 PRO B C 1
ATOM 1697 O O . PRO B 1 98 ? 8.992 0.869 -7.281 1 94.88 98 PRO B O 1
ATOM 1700 N N . ALA B 1 99 ? 6.922 0.475 -7.973 1 94.88 99 ALA B N 1
ATOM 1701 C CA . ALA B 1 99 ? 6.332 1.121 -6.801 1 94.88 99 ALA B CA 1
ATOM 1702 C C . ALA B 1 99 ? 6.703 0.38 -5.52 1 94.88 99 ALA B C 1
ATOM 1704 O O . ALA B 1 99 ? 7.105 0.999 -4.531 1 94.88 99 ALA B O 1
ATOM 1705 N N . LEU B 1 100 ? 6.621 -0.899 -5.527 1 93.06 100 LEU B N 1
ATOM 1706 C CA . LEU B 1 100 ? 6.945 -1.712 -4.363 1 93.06 100 LEU B CA 1
ATOM 1707 C C . LEU B 1 100 ? 8.414 -1.554 -3.986 1 93.06 100 LEU B C 1
ATOM 1709 O O . LEU B 1 100 ? 8.766 -1.578 -2.803 1 93.06 100 LEU B O 1
ATOM 1713 N N . ALA B 1 101 ? 9.242 -1.43 -5 1 93.31 101 ALA B N 1
ATOM 1714 C CA . ALA B 1 101 ? 10.664 -1.206 -4.746 1 93.31 101 ALA B CA 1
ATOM 1715 C C . ALA B 1 101 ? 10.891 0.117 -4.023 1 93.31 101 ALA B C 1
ATOM 1717 O O . ALA B 1 101 ? 11.695 0.192 -3.094 1 93.31 101 ALA B O 1
ATOM 1718 N N . ILE B 1 102 ? 10.211 1.146 -4.473 1 94.25 102 ILE B N 1
ATOM 1719 C CA . ILE B 1 102 ? 10.32 2.447 -3.822 1 94.25 102 ILE B CA 1
ATOM 1720 C C . ILE B 1 102 ? 9.852 2.344 -2.375 1 94.25 102 ILE B C 1
ATOM 1722 O O . ILE B 1 102 ? 10.5 2.857 -1.463 1 94.25 102 ILE B O 1
ATOM 1726 N N . ILE B 1 103 ? 8.75 1.679 -2.156 1 92.69 103 ILE B N 1
ATOM 1727 C CA . ILE B 1 103 ? 8.188 1.536 -0.819 1 92.69 103 ILE B CA 1
ATOM 1728 C C . ILE B 1 103 ? 9.148 0.734 0.06 1 92.69 103 ILE B C 1
ATOM 1730 O O . ILE B 1 103 ? 9.336 1.058 1.235 1 92.69 103 ILE B O 1
ATOM 1734 N N . ASN B 1 104 ? 9.703 -0.256 -0.532 1 91.38 104 ASN B N 1
ATOM 1735 C CA . ASN B 1 104 ? 10.672 -1.06 0.201 1 91.38 104 ASN B CA 1
ATOM 1736 C C . ASN B 1 104 ? 11.828 -0.207 0.717 1 91.38 104 ASN B C 1
ATOM 1738 O O . ASN B 1 104 ? 12.203 -0.306 1.887 1 91.38 104 ASN B O 1
ATOM 1742 N N . GLU B 1 105 ? 12.375 0.571 -0.115 1 91.31 105 GLU B N 1
ATOM 1743 C CA . GLU B 1 105 ? 13.484 1.435 0.276 1 91.31 105 GLU B CA 1
ATOM 1744 C C . GLU B 1 105 ? 13.047 2.445 1.333 1 91.31 105 GLU B C 1
ATOM 1746 O O . GLU B 1 105 ? 13.773 2.688 2.303 1 91.31 105 GLU B O 1
ATOM 1751 N N . TRP B 1 106 ? 11.914 3.029 1.11 1 91.88 106 TRP B N 1
ATOM 1752 C CA . TRP B 1 106 ? 11.359 3.967 2.08 1 91.88 106 TRP B CA 1
ATOM 1753 C C . TRP B 1 106 ? 11.18 3.303 3.441 1 91.88 106 TRP B C 1
ATOM 1755 O O . TRP B 1 106 ? 11.547 3.875 4.473 1 91.88 106 TRP B O 1
ATOM 1765 N N . GLY B 1 107 ? 10.555 2.145 3.406 1 87.31 107 GLY B N 1
ATOM 1766 C CA . GLY B 1 107 ? 10.305 1.423 4.645 1 87.31 107 GLY B CA 1
ATOM 1767 C C . GLY B 1 107 ? 11.57 1.093 5.41 1 87.31 107 GLY B C 1
ATOM 1768 O O . GLY B 1 107 ? 11.594 1.165 6.641 1 87.31 107 GLY B O 1
ATOM 1769 N N . LYS B 1 108 ? 12.602 0.771 4.715 1 86.44 108 LYS B N 1
ATOM 1770 C CA . LYS B 1 108 ? 13.883 0.446 5.332 1 86.44 108 LYS B CA 1
ATOM 1771 C C . LYS B 1 108 ? 14.453 1.646 6.086 1 86.44 108 LYS B C 1
ATOM 1773 O O . LYS B 1 108 ? 15.148 1.482 7.09 1 86.44 108 LYS B O 1
ATOM 1778 N N . HIS B 1 109 ? 14.117 2.793 5.609 1 84.06 109 HIS B N 1
ATOM 1779 C CA . HIS B 1 109 ? 14.688 3.998 6.207 1 84.06 109 HIS B CA 1
ATOM 1780 C C . HIS B 1 109 ? 13.781 4.547 7.305 1 84.06 109 HIS B C 1
ATOM 1782 O O . HIS B 1 109 ? 14.266 5.109 8.289 1 84.06 109 HIS B O 1
ATOM 1788 N N . ALA B 1 110 ? 12.516 4.434 7.016 1 78.38 110 ALA B N 1
ATOM 1789 C CA . ALA B 1 110 ? 11.547 5.059 7.91 1 78.38 110 ALA B CA 1
ATOM 1790 C C . ALA B 1 110 ? 11.242 4.16 9.102 1 78.38 110 ALA B C 1
ATOM 1792 O O . ALA B 1 110 ? 10.766 4.629 10.141 1 78.38 110 ALA B O 1
ATOM 1793 N N . LEU B 1 111 ? 11.336 2.879 8.859 1 67.88 111 LEU B N 1
ATOM 1794 C CA . LEU B 1 111 ? 10.953 1.945 9.914 1 67.88 111 LEU B CA 1
ATOM 1795 C C . LEU B 1 111 ? 12.18 1.339 10.578 1 67.88 111 LEU B C 1
ATOM 1797 O O . LEU B 1 111 ? 12.211 1.155 11.797 1 67.88 111 LEU B O 1
#

Secondary structure (DSSP, 8-state):
-HHHHHH------S--HHHHHHHHH-STTHHHHHHHHHSSS-EEHHHHHHHSTT--HHHHHHHHHHHHHTTSEEEEEE-SSS-EEEEEE-HHHHTTHHHHHHHHHHHHHH-/--HHHHH-----SS--HHHHHHHHH-STTHHHHHHHHHHSS-EEHHHHHHHSTT--HHHHHHHHHHHHHTTSEEEEEE-SSS-EEEEEE-HHHHTTHHHHHHHHHHHHHH-

Radius of gyration: 19.47 Å; Cα contacts (8 Å, |Δi|>4): 291; chains: 2; bounding box: 37×73×35 Å

Nearest PDB structures (foldseek):
  2fsw-assembly1_A  TM=9.036E-01  e=3.896E-10  Porphyromonas gingivalis W83
  7bze-assembly1_A-2  TM=9.780E-01  e=4.001E-09  Bacillus subtilis subsp. subtilis str. 168
  4a5m-assembly1_B  TM=9.144E-01  e=8.516E-09  Bacillus subtilis
  7bzg-assembly3_J  TM=8.722E-01  e=1.930E-08  Bacillus subtilis subsp. subtilis str. 168
  5hs8-assembly1_A  TM=8.455E-01  e=5.096E-07  Bacillus subtilis subsp. subtilis str. 168

Organism: NCBI:txid704125

Foldseek 3Di:
DVVVCVVPPPPCPPHDPVVVVCVLQPDDVSVLLLVVQAVDAWDFPVRSCVSDPPDDPVRSVVNQVSCVVVQQKDWDWDVPVVTTIIIHGDPVNVVCVVVVVVVVVVVVVVD/DVVVCVVPPPPCPPHDPVVVVCVLQPDDVSVLLLVVQAVDAWDFPVRSCVSDPPDDPVRSVVNQVSCVVVQQKDWDWDVPVVTTIIIHGDPVNVVCVVVVVVVVVVVVVVD

Sequence (222 aa):
MEDELKEKSHICHEECPVTRALEIIGGKWRIPIIWKLSTEKGIRYNELKRSIPGITNIMLTRSLQSLEEHGLVKRVQYNKIPPHVEYSLTDSCHDLMPALAIINEWGKHALMEDELKEKSHICHEECPVTRALEIIGGKWRIPIIWKLSTEKGIRYNELKRSIPGITNIMLTRSLQSLEEHGLVKRVQYNKIPPHVEYSLTDSCHDLMPALAIINEWGKHAL

Solvent-accessible surface area (backbone atoms only — not comparable to full-atom values): 12429 Å² total; per-residue (Å²): 121,70,61,64,59,57,73,62,55,67,62,48,60,92,75,34,34,40,52,54,43,46,62,69,47,44,58,87,58,40,48,56,50,51,53,58,30,68,75,41,81,59,41,36,67,66,61,50,50,68,66,39,67,88,60,47,72,67,58,48,53,52,41,51,51,51,34,33,73,73,50,33,34,41,80,46,79,41,87,48,98,73,63,48,54,31,33,20,59,26,73,67,37,55,68,44,46,64,25,52,52,47,38,31,56,47,19,65,71,75,103,122,70,60,66,60,58,73,62,57,68,61,50,61,92,75,34,35,40,53,53,44,46,61,70,48,45,56,87,58,41,48,57,49,51,54,58,31,68,76,42,82,60,41,36,68,68,59,50,50,69,65,38,66,88,63,48,72,68,57,49,52,52,40,52,49,52,35,34,75,71,50,32,33,40,78,46,79,39,87,47,98,73,63,48,53,33,33,18,59,26,72,67,37,56,69,45,44,64,25,49,51,47,40,31,56,48,19,66,72,76,102